Protein AF-A0A6L8ABD0-F1 (afdb_monomer_lite)

Secondary structure (DSSP, 8-state):
---HHHHHHHHHHHHHHHHHHHGGG-HHHHHHHHHHTT--TTPPPPS-------TT-S--EEE---SSS--EEEEEEEE-SS--EEEEEEE-HHHHHHHTT--HHHHHHHHHHHHHHHHHTTTS---SS-GGGHHHHHHHHTT--HHHHHHHTTT--SEEEEEETTTTEEEEEEIIIIIHHHHHS--EEE-GGGSSEEETTTEEEEE---SS-SEETTEETTSTTSTTSSEEEEEEHHHHHHHSPPSEEEE-

Foldseek 3Di:
DPPPVVVVVVVQLVQLVVCQVCQLVPLVNVCLLCVLQVHHSPFDWDPCFDCPPPVPAQFRGWTDRDPPDDIQGEREEEAEPVGQKAFLDWDFLVVVCVVQVQDPVVSVVLLVLLLVCLVVVPPDLDASAAPVCQVVVQVRPVPTLCVLCSNQPPPGRQKYWYAYPVQQKIFIAGCVPFNSVQSSPFGFDADVRRQWIDTPDWKTKHQQADPDDQDDPRDGSSDSPGSSSIIIMITSNVVCVVPTHGSDMDHD

Radius of gyration: 19.44 Å; chains: 1; bounding box: 44×41×57 Å

Sequence (252 aa):
MPPPNKTNTRQGINIEELLQNSLPQHPRAFKKVKEAVGIPNRAQPIKDAENIGLKKRKTDAVFKFGDEYPLLRVSVKSFSKDAGYNHVERKSLSAFCRDYRISVPDQKFLETLFLRKAAAEKGRRTHLVNYDEQGRVREIFDDLEVGATSLLGRDHPQIFAIYSIERSRWHLYDIPKQVLPVIRQHTVTFTQIGRNIEFGDYIVLQRKGSAKGEHSGGHPITDIRHRANDVQVKMRTRNFFNEIKPLCFFEL

pLDDT: mean 86.3, std 14.45, range [25.5, 98.31]

Structure (mmCIF, N/CA/C/O backbone):
data_AF-A0A6L8ABD0-F1
#
_entry.id   AF-A0A6L8ABD0-F1
#
loop_
_atom_site.group_PDB
_atom_site.id
_atom_site.type_symbol
_atom_site.label_atom_id
_atom_site.label_alt_id
_atom_site.label_comp_id
_atom_site.label_asym_id
_atom_site.label_entity_id
_atom_site.label_seq_id
_atom_site.pdbx_PDB_ins_code
_atom_site.Cartn_x
_atom_site.Cartn_y
_atom_site.Cartn_z
_atom_site.occupancy
_atom_site.B_iso_or_equiv
_atom_site.auth_seq_id
_atom_site.auth_comp_id
_atom_site.auth_asym_id
_atom_site.auth_atom_id
_atom_site.pdbx_PDB_model_num
ATOM 1 N N . MET A 1 1 ? -8.740 27.966 -11.303 1.00 26.95 1 MET A N 1
ATOM 2 C CA . MET A 1 1 ? -9.003 26.593 -10.810 1.00 26.95 1 MET A CA 1
ATOM 3 C C . MET A 1 1 ? -7.756 26.054 -10.120 1.00 26.95 1 MET A C 1
ATOM 5 O O . MET A 1 1 ? -6.688 26.121 -10.726 1.00 26.95 1 MET A O 1
ATOM 9 N N . PRO A 1 2 ? -7.829 25.559 -8.873 1.00 25.50 2 PRO A N 1
ATOM 10 C CA . PRO A 1 2 ? -6.694 24.875 -8.265 1.00 25.50 2 PRO A CA 1
ATOM 11 C C . PRO A 1 2 ? -6.412 23.566 -9.028 1.00 25.50 2 PRO A C 1
ATOM 13 O O . PRO A 1 2 ? -7.346 22.918 -9.497 1.00 25.50 2 PRO A O 1
ATOM 16 N N . PRO A 1 3 ? -5.140 23.165 -9.193 1.00 27.30 3 PRO A N 1
ATOM 17 C CA . PRO A 1 3 ? -4.802 21.936 -9.898 1.00 27.30 3 PRO A CA 1
ATOM 18 C C . PRO A 1 3 ? -5.390 20.713 -9.166 1.00 27.30 3 PRO A C 1
ATOM 20 O O . PRO A 1 3 ? -5.316 20.667 -7.934 1.00 27.30 3 PRO A O 1
ATOM 23 N N . PRO A 1 4 ? -5.880 19.691 -9.894 1.00 35.44 4 PRO A N 1
ATOM 24 C CA . PRO A 1 4 ? -6.640 18.555 -9.345 1.00 35.44 4 PRO A CA 1
ATOM 25 C C . PRO A 1 4 ? -5.916 17.766 -8.237 1.00 35.44 4 PRO A C 1
ATOM 27 O O . PRO A 1 4 ? -6.550 17.126 -7.407 1.00 35.44 4 PRO A O 1
ATOM 30 N N . ASN A 1 5 ? -4.584 17.858 -8.152 1.00 46.66 5 ASN A N 1
ATOM 31 C CA . ASN A 1 5 ? -3.801 17.199 -7.102 1.00 46.66 5 ASN A CA 1
ATOM 32 C C . ASN A 1 5 ? -3.917 17.844 -5.710 1.00 46.66 5 ASN A C 1
ATOM 34 O O . ASN A 1 5 ? -3.704 17.146 -4.724 1.00 46.66 5 ASN A O 1
ATOM 38 N N . LYS A 1 6 ? -4.217 19.147 -5.590 1.00 48.31 6 LYS A N 1
ATOM 39 C CA . LYS A 1 6 ? -4.291 19.797 -4.263 1.00 48.31 6 LYS A CA 1
ATOM 40 C C . LYS A 1 6 ? -5.555 19.391 -3.500 1.00 48.31 6 LYS A C 1
ATOM 42 O O . LYS A 1 6 ? -5.505 19.242 -2.282 1.00 48.31 6 LYS A O 1
ATOM 47 N N . THR A 1 7 ? -6.655 19.172 -4.216 1.00 59.38 7 THR A N 1
ATOM 48 C CA . THR A 1 7 ? -7.948 18.772 -3.647 1.00 59.38 7 THR A CA 1
ATOM 49 C C . THR A 1 7 ? -7.879 17.365 -3.055 1.00 59.38 7 THR A C 1
ATOM 51 O O . THR A 1 7 ? -8.280 17.174 -1.914 1.00 59.38 7 THR A O 1
ATOM 54 N N . ASN A 1 8 ? -7.255 16.417 -3.765 1.00 61.25 8 ASN A N 1
ATOM 55 C CA . ASN A 1 8 ? -7.118 15.029 -3.306 1.00 61.25 8 ASN A CA 1
ATOM 56 C C . ASN A 1 8 ? -6.221 14.894 -2.065 1.00 61.25 8 ASN A C 1
ATOM 58 O O . ASN A 1 8 ? -6.540 14.131 -1.159 1.00 61.25 8 ASN A O 1
ATOM 62 N N . THR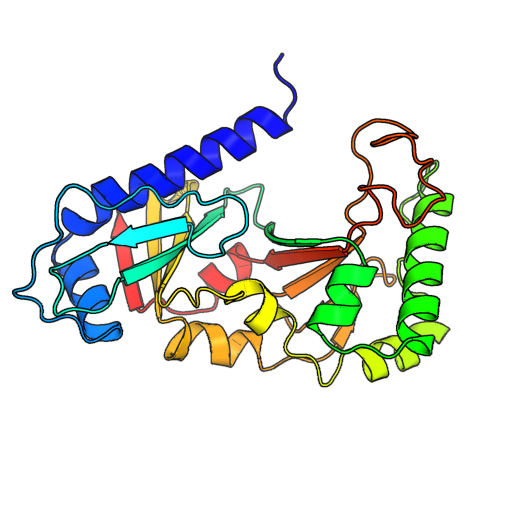 A 1 9 ? -5.114 15.646 -1.988 1.00 61.56 9 THR A N 1
ATOM 63 C CA . THR A 1 9 ? -4.245 15.629 -0.797 1.00 61.56 9 THR A CA 1
ATOM 64 C C . THR A 1 9 ? -4.944 16.233 0.420 1.00 61.56 9 THR A C 1
ATOM 66 O O . THR A 1 9 ? -4.867 15.664 1.503 1.00 61.56 9 THR A O 1
ATOM 69 N N . ARG A 1 10 ? -5.655 17.359 0.247 1.00 67.75 10 ARG A N 1
ATOM 70 C CA . ARG A 1 10 ? -6.428 17.982 1.334 1.00 67.75 10 ARG A CA 1
ATOM 71 C C . ARG A 1 10 ? -7.564 17.073 1.802 1.00 67.75 10 ARG A C 1
ATOM 73 O O . ARG A 1 10 ? -7.795 16.955 2.994 1.00 67.75 10 ARG A O 1
ATOM 80 N N . GLN A 1 11 ? -8.227 16.397 0.868 1.00 74.62 11 GLN A N 1
ATOM 81 C CA . GLN A 1 11 ? -9.246 15.407 1.188 1.00 74.62 11 GLN A CA 1
ATOM 82 C C . GLN A 1 11 ? -8.670 14.240 1.999 1.00 74.62 11 GLN A C 1
ATOM 84 O O . GLN A 1 11 ? -9.308 13.822 2.952 1.00 74.62 11 GLN A O 1
ATOM 89 N N . GLY A 1 12 ? -7.469 13.749 1.671 1.00 72.38 12 GLY A N 1
ATOM 90 C CA . GLY A 1 12 ? -6.788 12.715 2.461 1.00 72.38 12 GLY A CA 1
ATOM 91 C C . GLY A 1 12 ? -6.595 13.117 3.926 1.00 72.38 12 GLY A C 1
ATOM 92 O O . GLY A 1 12 ? -7.066 12.407 4.806 1.00 72.38 12 GLY A O 1
ATOM 93 N N . ILE A 1 13 ? -6.016 14.299 4.166 1.00 75.31 13 ILE A N 1
ATOM 94 C CA . ILE A 1 13 ? -5.792 14.837 5.522 1.00 75.31 13 ILE A CA 1
ATOM 95 C C . ILE A 1 13 ? -7.116 14.970 6.286 1.00 75.31 13 ILE A C 1
ATOM 97 O O . ILE A 1 13 ? -7.232 14.512 7.418 1.00 75.31 13 ILE A O 1
ATOM 101 N N . ASN A 1 14 ? -8.151 15.517 5.643 1.00 84.31 14 ASN A N 1
ATOM 102 C CA . ASN A 1 14 ? -9.463 15.656 6.274 1.00 84.31 14 ASN A CA 1
ATOM 103 C C . ASN A 1 14 ? -10.072 14.295 6.663 1.00 84.31 14 ASN A C 1
ATOM 105 O O . ASN A 1 14 ? -10.790 14.209 7.652 1.00 84.31 14 ASN A O 1
ATOM 109 N N . ILE A 1 15 ? -9.821 13.235 5.887 1.00 87.56 15 ILE A N 1
ATOM 110 C CA . ILE A 1 15 ? -10.306 11.883 6.197 1.00 87.56 15 ILE A CA 1
ATOM 111 C C . ILE A 1 15 ? -9.550 11.269 7.387 1.00 87.56 15 ILE A C 1
ATOM 113 O O . ILE A 1 15 ? -10.157 10.556 8.186 1.00 87.56 15 ILE A O 1
ATOM 117 N N . GLU A 1 16 ? -8.255 11.545 7.529 1.00 88.75 16 GLU A N 1
ATOM 118 C CA . GLU A 1 16 ? -7.451 11.107 8.679 1.00 88.75 16 GLU A CA 1
ATOM 119 C C . GLU A 1 16 ? -7.962 11.747 9.980 1.00 88.75 16 GLU A C 1
ATOM 121 O O . GLU A 1 16 ? -8.261 11.039 10.946 1.00 88.75 16 GLU A O 1
ATOM 126 N N . GLU A 1 17 ? -8.173 13.067 9.968 1.00 86.62 17 GLU A N 1
ATOM 127 C CA . GLU A 1 17 ? -8.769 13.812 11.086 1.00 86.62 17 GLU A CA 1
ATOM 128 C C . GLU A 1 17 ? -10.200 13.342 11.388 1.00 86.62 17 GLU A C 1
ATOM 130 O O . GLU A 1 17 ? -10.592 13.193 12.549 1.00 86.62 17 GLU A O 1
ATOM 135 N N . LEU A 1 18 ? -10.989 13.054 10.349 1.00 89.62 18 LEU A N 1
ATOM 136 C CA . LEU A 1 18 ? -12.345 12.534 10.500 1.00 89.62 18 LEU A CA 1
ATOM 137 C C . LEU A 1 18 ? -12.356 11.203 11.253 1.00 89.62 18 LEU A C 1
ATOM 139 O O . LEU A 1 18 ? -13.201 11.017 12.127 1.00 89.62 18 LEU A O 1
ATOM 143 N N . LEU A 1 19 ? -11.422 10.290 10.967 1.00 92.50 19 LEU A N 1
ATOM 144 C CA . LEU A 1 19 ? -11.317 9.027 11.701 1.00 92.50 19 LEU A CA 1
ATOM 145 C C . LEU A 1 19 ? -10.973 9.251 13.175 1.00 92.50 19 LEU A C 1
ATOM 147 O O . LEU A 1 19 ? -11.609 8.652 14.043 1.00 92.50 19 LEU A O 1
ATOM 151 N N . GLN A 1 20 ? -9.974 10.094 13.452 1.00 89.06 20 GLN A N 1
ATOM 152 C CA . GLN A 1 20 ? -9.520 10.396 14.814 1.00 89.06 20 GLN A CA 1
ATOM 153 C C . GLN A 1 20 ? -10.661 10.944 15.676 1.00 89.06 20 GLN A C 1
ATOM 155 O O . GLN A 1 20 ? -10.842 10.512 16.814 1.00 89.06 20 GLN A O 1
ATOM 160 N N . ASN A 1 21 ? -11.465 11.842 15.107 1.00 88.50 21 ASN A N 1
ATOM 161 C CA . ASN A 1 21 ? -12.563 12.488 15.816 1.00 88.50 21 ASN A CA 1
ATOM 162 C C . ASN A 1 21 ? -13.806 11.600 15.947 1.00 88.50 21 ASN A C 1
ATOM 164 O O . ASN A 1 21 ? -14.519 11.705 16.945 1.00 88.50 21 ASN A O 1
ATOM 168 N N . SER A 1 22 ? -14.078 10.736 14.963 1.00 92.31 22 SER A N 1
ATOM 169 C CA . SER A 1 22 ? -15.303 9.924 14.932 1.00 92.31 22 SER A CA 1
ATOM 170 C C . SER A 1 22 ? -15.166 8.580 15.639 1.00 92.31 22 SER A C 1
ATOM 172 O O . SER A 1 22 ? -16.057 8.215 16.399 1.00 92.31 22 SER A O 1
ATOM 174 N N . LEU A 1 23 ? -14.064 7.839 15.465 1.00 93.38 23 LEU A N 1
ATOM 175 C CA . LEU A 1 23 ? -13.944 6.474 15.997 1.00 93.38 23 LEU A CA 1
ATOM 176 C C . LEU A 1 23 ? -14.231 6.378 17.514 1.00 93.38 23 LEU A C 1
ATOM 178 O O . LEU A 1 23 ? -15.006 5.498 17.899 1.00 93.38 23 LEU A O 1
ATOM 182 N N . PRO A 1 24 ? -13.715 7.273 18.385 1.00 91.62 24 PRO A N 1
ATOM 183 C CA . PRO A 1 24 ? -14.033 7.246 19.814 1.00 91.62 24 PRO A CA 1
ATOM 184 C C . PRO A 1 24 ? -15.522 7.460 20.133 1.00 91.62 24 PRO A C 1
ATOM 186 O O . PRO A 1 24 ? -15.998 6.972 21.156 1.00 91.62 24 PRO A O 1
ATOM 189 N N . GLN A 1 25 ? -16.264 8.138 19.251 1.00 92.25 25 GLN A N 1
ATOM 190 C CA . GLN A 1 25 ? -17.705 8.393 19.382 1.00 92.25 25 GLN A CA 1
ATOM 191 C C . GLN A 1 25 ? -18.565 7.179 18.999 1.00 92.25 25 GLN A C 1
ATOM 193 O O . GLN A 1 25 ? -19.776 7.192 19.215 1.00 92.25 25 GLN A O 1
ATOM 198 N N . HIS A 1 26 ? -17.956 6.098 18.496 1.00 94.81 26 HIS A N 1
ATOM 199 C CA . HIS A 1 26 ? -18.627 4.832 18.196 1.00 94.81 26 HIS A CA 1
ATOM 200 C C . HIS A 1 26 ? -18.099 3.702 19.104 1.00 94.81 26 HIS A C 1
ATOM 202 O O . HIS A 1 26 ? -17.301 2.864 18.663 1.00 94.81 26 HIS A O 1
ATOM 208 N N . PRO A 1 27 ? -18.573 3.595 20.368 1.00 93.00 27 PRO A N 1
ATOM 209 C CA . PRO A 1 27 ? -17.983 2.721 21.387 1.00 93.00 27 PRO A CA 1
ATOM 210 C C . PRO A 1 27 ? -17.889 1.249 20.987 1.00 93.00 27 PRO A C 1
ATOM 212 O O . PRO A 1 27 ? -16.924 0.572 21.329 1.00 93.00 27 PRO A O 1
ATOM 215 N N . ARG A 1 28 ? -18.872 0.737 20.233 1.00 95.38 28 ARG A N 1
ATOM 216 C CA . ARG A 1 28 ? -18.873 -0.658 19.761 1.00 95.38 28 ARG A CA 1
ATOM 217 C C . ARG A 1 28 ? -17.740 -0.931 18.769 1.00 95.38 28 ARG A C 1
ATOM 219 O O . ARG A 1 28 ? -17.091 -1.970 18.868 1.00 95.38 28 ARG A O 1
ATOM 226 N N . ALA A 1 29 ? -17.505 -0.020 17.824 1.00 96.31 29 ALA A N 1
ATOM 227 C CA . ALA A 1 29 ? -16.425 -0.151 16.850 1.00 96.31 29 ALA A CA 1
ATOM 228 C C . ALA A 1 29 ? -15.064 0.041 17.529 1.00 96.31 29 ALA A C 1
ATOM 230 O O . ALA A 1 29 ? -14.165 -0.779 17.342 1.00 96.31 29 ALA A O 1
ATOM 231 N N . PHE A 1 30 ? -14.948 1.058 18.386 1.00 95.06 30 PHE A N 1
ATOM 232 C CA . PHE A 1 30 ? -13.707 1.360 19.088 1.00 95.06 30 PHE A CA 1
ATOM 233 C C . PHE A 1 30 ? -13.292 0.246 20.052 1.00 95.06 30 PHE A C 1
ATOM 235 O O . PHE A 1 30 ? -12.125 -0.135 20.079 1.00 95.06 30 PHE A O 1
ATOM 242 N N . LYS A 1 31 ? -14.250 -0.355 20.773 1.00 95.44 31 LYS A N 1
ATOM 243 C CA . LYS A 1 31 ? -14.020 -1.544 21.606 1.00 95.44 31 LYS A CA 1
ATOM 244 C C . LYS A 1 31 ? -13.384 -2.681 20.804 1.00 95.44 31 LYS A C 1
ATOM 246 O O . LYS A 1 31 ? -12.339 -3.177 21.207 1.00 95.44 31 LYS A O 1
ATOM 251 N N . LYS A 1 32 ? -13.968 -3.046 19.655 1.00 96.88 32 LYS A N 1
ATOM 252 C CA . LYS A 1 32 ? -13.448 -4.130 18.802 1.00 96.88 32 LYS A CA 1
ATOM 253 C C . LYS A 1 32 ? -12.023 -3.867 18.324 1.00 96.88 32 LYS A C 1
ATOM 255 O O . LYS A 1 32 ? -11.202 -4.775 18.311 1.00 96.88 32 LYS A O 1
ATOM 260 N N . VAL A 1 33 ? -11.731 -2.625 17.942 1.00 96.00 33 VAL A N 1
ATOM 261 C CA . VAL A 1 33 ? -10.385 -2.224 17.521 1.00 96.00 33 VAL A CA 1
ATOM 262 C C . VAL A 1 33 ? -9.387 -2.339 18.671 1.00 96.00 33 VAL A C 1
ATOM 264 O O . VAL A 1 33 ? -8.320 -2.913 18.482 1.00 96.00 33 VAL A O 1
ATOM 267 N N . LYS A 1 34 ? -9.738 -1.836 19.861 1.00 95.12 34 LYS A N 1
ATOM 268 C CA . LYS A 1 34 ? -8.895 -1.942 21.060 1.00 95.12 34 LYS A CA 1
ATOM 269 C C . LYS A 1 34 ? -8.611 -3.403 21.409 1.00 95.12 34 LYS A C 1
ATOM 271 O O . LYS A 1 34 ? -7.457 -3.764 21.603 1.00 95.12 34 LYS A O 1
ATOM 276 N N . GLU A 1 35 ? -9.635 -4.254 21.394 1.00 94.88 35 GLU A N 1
ATOM 277 C CA . GLU A 1 35 ? -9.500 -5.694 21.644 1.00 94.88 35 GLU A CA 1
ATOM 278 C C . GLU A 1 35 ? -8.574 -6.380 20.632 1.00 94.88 35 GLU A C 1
ATOM 280 O O . GLU A 1 35 ? -7.735 -7.186 21.029 1.00 94.88 35 GLU A O 1
ATOM 285 N N . ALA A 1 36 ? -8.666 -6.025 19.345 1.00 94.88 36 ALA A N 1
ATOM 286 C CA . ALA A 1 36 ? -7.807 -6.591 18.303 1.00 94.88 36 ALA A CA 1
ATOM 287 C C . ALA A 1 36 ? -6.311 -6.320 18.542 1.00 94.88 36 ALA A C 1
ATOM 289 O O . ALA A 1 36 ? -5.477 -7.156 18.198 1.00 94.88 36 ALA A O 1
ATOM 290 N N . VAL A 1 37 ? -5.977 -5.191 19.175 1.00 93.00 37 VAL A N 1
ATOM 291 C CA . VAL A 1 37 ? -4.592 -4.787 19.469 1.00 93.00 37 VAL A CA 1
ATOM 292 C C . VAL A 1 37 ? -4.184 -4.996 20.934 1.00 93.00 37 VAL A C 1
ATOM 294 O O . VAL A 1 37 ? -3.109 -4.560 21.337 1.00 93.00 37 VAL A O 1
ATOM 297 N N . GLY A 1 38 ? -5.026 -5.651 21.742 1.00 92.31 38 GLY A N 1
ATOM 298 C CA . GLY A 1 38 ? -4.733 -5.945 23.150 1.00 92.31 38 GLY A CA 1
ATOM 299 C C . GLY A 1 38 ? -4.882 -4.758 24.111 1.00 92.31 38 GLY A C 1
ATOM 300 O O . GLY A 1 38 ? -4.345 -4.793 25.214 1.00 92.31 38 GLY A O 1
ATOM 301 N N . ILE A 1 39 ? -5.611 -3.709 23.726 1.00 92.56 39 ILE A N 1
ATOM 302 C CA . ILE A 1 39 ? -5.922 -2.567 24.594 1.00 92.56 39 ILE A CA 1
ATOM 303 C C . ILE A 1 39 ? -7.220 -2.866 25.366 1.00 92.56 39 ILE A C 1
ATOM 305 O O . ILE A 1 39 ? -8.257 -3.132 24.749 1.00 92.56 39 ILE A O 1
ATOM 309 N N . PRO A 1 40 ? -7.226 -2.804 26.710 1.00 91.19 40 PRO A N 1
ATOM 310 C CA . PRO A 1 40 ? -8.429 -3.053 27.497 1.00 91.19 40 PRO A CA 1
ATOM 311 C C . PRO A 1 40 ? -9.555 -2.063 27.191 1.00 91.19 40 PRO A C 1
ATOM 313 O O . PRO A 1 40 ? -9.331 -0.862 27.039 1.00 91.19 40 PRO A O 1
ATOM 316 N N . ASN A 1 41 ? -10.808 -2.528 27.206 1.00 87.25 41 ASN A N 1
ATOM 317 C CA . ASN A 1 41 ? -11.946 -1.655 26.902 1.00 87.25 41 ASN A CA 1
ATOM 318 C C . ASN A 1 41 ? -12.097 -0.472 27.881 1.00 87.25 41 ASN A C 1
ATOM 320 O O . ASN A 1 41 ? -12.581 0.586 27.485 1.00 87.25 41 ASN A O 1
ATOM 324 N N . ARG A 1 42 ? -11.653 -0.632 29.134 1.00 87.25 42 ARG A N 1
ATOM 325 C CA . ARG A 1 42 ? -11.659 0.439 30.144 1.00 87.25 42 ARG A CA 1
ATOM 326 C C . ARG A 1 42 ? -10.698 1.588 29.828 1.00 87.25 42 ARG A C 1
ATOM 328 O O . ARG A 1 42 ? -10.912 2.687 30.323 1.00 87.25 42 ARG A O 1
ATOM 335 N N . ALA A 1 43 ? -9.665 1.341 29.019 1.00 87.19 43 ALA A N 1
ATOM 336 C CA . ALA A 1 43 ? -8.679 2.351 28.675 1.00 87.19 43 ALA A CA 1
ATOM 337 C C . ALA A 1 43 ? -9.319 3.415 27.770 1.00 87.19 43 ALA A C 1
ATOM 339 O O . ALA A 1 43 ? -9.954 3.082 26.757 1.00 87.19 43 ALA A O 1
ATOM 340 N N . GLN A 1 44 ? -9.173 4.680 28.161 1.00 84.88 44 GLN A N 1
ATOM 341 C CA . GLN A 1 44 ? -9.706 5.836 27.444 1.00 84.88 44 GLN A CA 1
ATOM 342 C C . GLN A 1 44 ? -8.586 6.527 26.669 1.00 84.88 44 GLN A C 1
ATOM 344 O O . GLN A 1 44 ? -7.458 6.576 27.162 1.00 84.88 44 GLN A O 1
ATOM 349 N N . PRO A 1 45 ? -8.858 7.032 25.455 1.00 83.56 45 PRO A N 1
ATOM 350 C CA . PRO A 1 45 ? -7.843 7.728 24.693 1.00 83.56 45 PRO A CA 1
ATOM 351 C C . PRO A 1 45 ? -7.480 9.049 25.380 1.00 83.56 45 PRO A C 1
ATOM 353 O O . PRO A 1 45 ? -8.353 9.785 25.842 1.00 83.56 45 PRO A O 1
ATOM 356 N N . ILE A 1 46 ? -6.190 9.364 25.417 1.00 81.00 46 ILE A N 1
ATOM 357 C CA . ILE A 1 46 ? -5.689 10.680 25.806 1.00 81.00 46 ILE A CA 1
ATOM 358 C C . ILE A 1 46 ? -6.045 11.642 24.666 1.00 81.00 46 ILE A C 1
ATOM 360 O O . ILE A 1 46 ? -5.762 11.347 23.505 1.00 81.00 46 ILE A O 1
ATOM 364 N N . LYS A 1 47 ? -6.708 12.760 24.996 1.00 59.94 47 LYS A N 1
ATOM 365 C CA . LYS A 1 47 ? -7.263 13.727 24.026 1.00 59.94 47 LYS A CA 1
ATOM 366 C C . LYS A 1 47 ? -6.225 14.285 23.044 1.00 59.94 47 LYS A C 1
ATOM 368 O O . LYS A 1 47 ? -6.596 14.627 21.928 1.00 59.94 47 LYS A O 1
ATOM 373 N N . ASP A 1 48 ? -4.950 14.279 23.416 1.00 53.91 48 ASP A N 1
ATOM 374 C CA . ASP A 1 48 ? -3.833 14.696 22.567 1.00 53.91 48 ASP A CA 1
ATOM 375 C C . ASP A 1 48 ? -3.274 13.519 21.762 1.00 53.91 48 ASP A C 1
ATOM 377 O O . ASP A 1 48 ? -2.077 13.227 21.783 1.00 53.91 48 ASP A O 1
A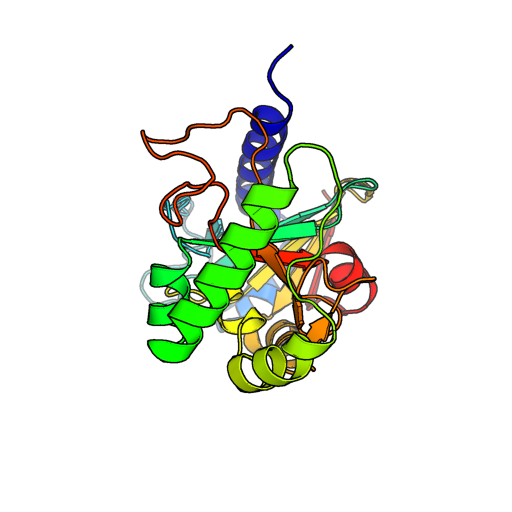TOM 381 N N . ALA A 1 49 ? -4.160 12.798 21.073 1.00 52.34 49 ALA A N 1
ATOM 382 C CA . ALA A 1 49 ? -3.767 11.874 20.024 1.00 52.34 49 ALA A CA 1
ATOM 383 C C . ALA A 1 49 ? -2.923 12.662 19.017 1.00 52.34 49 ALA A C 1
ATOM 385 O O . ALA A 1 49 ? -3.456 13.442 18.229 1.00 52.34 49 ALA A O 1
ATOM 386 N N . GLU A 1 50 ? -1.596 12.533 19.115 1.00 52.84 50 GLU A N 1
ATOM 387 C CA . GLU A 1 50 ? -0.678 13.244 18.239 1.00 52.84 50 GLU A CA 1
ATOM 388 C C . GLU A 1 50 ? -1.130 13.007 16.801 1.00 52.84 50 GLU A C 1
ATOM 390 O O . GLU A 1 50 ? -1.258 11.862 16.351 1.00 52.84 50 GLU A O 1
ATOM 395 N N . ASN A 1 51 ? -1.373 14.097 16.072 1.00 49.94 51 ASN A N 1
ATOM 396 C CA . ASN A 1 51 ? -1.587 14.019 14.643 1.00 49.94 51 ASN A CA 1
ATOM 397 C C . ASN A 1 51 ? -0.216 13.735 14.023 1.00 49.94 51 ASN A C 1
ATOM 399 O O . ASN A 1 51 ? 0.490 14.615 13.529 1.00 49.94 51 ASN A O 1
ATOM 403 N N . ILE A 1 52 ? 0.216 12.479 14.142 1.00 51.00 52 ILE A N 1
ATOM 404 C CA . ILE A 1 52 ? 1.445 11.955 13.572 1.00 51.00 52 ILE A CA 1
ATOM 405 C C . ILE A 1 52 ? 1.196 11.761 12.071 1.00 51.00 52 ILE A C 1
ATOM 407 O O . ILE A 1 52 ? 1.452 10.700 11.512 1.00 51.00 52 ILE A O 1
ATOM 411 N N . GLY A 1 53 ? 0.793 12.824 11.374 1.00 46.75 53 GLY A N 1
ATOM 412 C CA . GLY A 1 53 ? 1.074 13.007 9.955 1.00 46.75 53 GLY A CA 1
ATOM 413 C C . GLY A 1 53 ? 2.582 13.203 9.769 1.00 46.75 53 GLY A C 1
ATOM 414 O O . GLY A 1 53 ? 3.042 14.181 9.175 1.00 46.75 53 GLY A O 1
ATOM 415 N N . LEU A 1 54 ? 3.400 12.321 10.356 1.00 46.25 54 LEU A N 1
ATOM 416 C CA . LEU A 1 54 ? 4.840 12.387 10.232 1.00 46.25 54 LEU A CA 1
ATOM 417 C C . LEU A 1 54 ? 5.154 12.036 8.794 1.00 46.25 54 LEU A C 1
ATOM 419 O O . LEU A 1 54 ? 5.024 10.889 8.361 1.00 46.25 54 LEU A O 1
ATOM 423 N N . LYS A 1 55 ? 5.605 13.054 8.058 1.00 51.62 55 LYS A N 1
ATOM 424 C CA . LYS A 1 55 ? 6.236 12.907 6.749 1.00 51.62 55 LYS A CA 1
ATOM 425 C C . LYS A 1 55 ? 7.092 11.632 6.770 1.00 51.62 55 LYS A C 1
ATOM 427 O O . LYS A 1 55 ? 8.113 11.606 7.454 1.00 51.62 55 LYS A O 1
ATOM 432 N N . LYS A 1 56 ? 6.693 10.622 5.978 1.00 59.00 56 LYS A N 1
ATOM 433 C CA . LYS A 1 56 ? 7.359 9.314 5.754 1.00 59.00 56 LYS A CA 1
ATOM 434 C C . LYS A 1 56 ? 6.938 8.122 6.647 1.00 59.00 56 LYS A C 1
ATOM 436 O O . LYS A 1 56 ? 7.589 7.084 6.534 1.00 59.00 56 LYS A O 1
ATOM 441 N N . ARG A 1 57 ? 5.892 8.207 7.476 1.00 78.62 57 ARG A N 1
ATOM 442 C CA . ARG A 1 57 ? 5.311 7.041 8.187 1.00 78.62 57 ARG A CA 1
ATOM 443 C C . ARG A 1 57 ? 4.131 6.414 7.424 1.00 78.62 57 ARG A C 1
ATOM 445 O O . ARG A 1 57 ? 3.637 7.027 6.480 1.00 78.62 57 ARG A O 1
ATOM 452 N N . LYS A 1 58 ? 3.761 5.169 7.757 1.00 86.62 58 LYS A N 1
ATOM 453 C CA . LYS A 1 58 ? 2.594 4.458 7.180 1.00 86.62 58 LYS A CA 1
ATOM 454 C C . LYS A 1 58 ? 1.345 4.556 8.048 1.00 86.62 58 LYS A C 1
ATOM 456 O O . LYS A 1 58 ? 0.240 4.308 7.572 1.00 86.62 58 LYS A O 1
ATOM 461 N N . THR A 1 59 ? 1.542 4.899 9.312 1.00 87.56 59 THR A N 1
ATOM 462 C CA . THR A 1 59 ? 0.490 5.285 10.237 1.00 87.56 59 THR A CA 1
ATOM 463 C C . THR A 1 59 ? -0.012 6.672 9.872 1.00 87.56 59 THR A C 1
ATOM 465 O O . THR A 1 59 ? 0.767 7.622 9.858 1.00 87.56 59 THR A O 1
ATOM 468 N N . ASP A 1 60 ? -1.309 6.757 9.607 1.00 87.00 60 ASP A N 1
ATOM 469 C CA . ASP A 1 60 ? -2.009 7.987 9.249 1.00 87.00 60 ASP A CA 1
ATOM 470 C C . ASP A 1 60 ? -2.807 8.535 10.464 1.00 87.00 60 ASP A C 1
ATOM 472 O O . ASP A 1 60 ? -3.043 9.732 10.570 1.00 87.00 60 ASP A O 1
ATOM 476 N N . ALA A 1 61 ? -3.169 7.686 11.442 1.00 88.12 61 ALA A N 1
ATOM 477 C CA . ALA A 1 61 ? -3.777 8.101 12.714 1.00 88.12 61 ALA A CA 1
ATOM 478 C C . ALA A 1 61 ? -3.269 7.281 13.915 1.00 88.12 61 ALA A C 1
ATOM 480 O O . ALA A 1 61 ? -3.004 6.084 13.791 1.00 88.12 61 ALA A O 1
ATOM 481 N N . VAL A 1 62 ? -3.158 7.915 15.090 1.00 88.81 62 VAL A N 1
ATOM 482 C CA . VAL A 1 62 ? -2.691 7.279 16.334 1.00 88.81 62 VAL A CA 1
ATOM 483 C C . VAL A 1 62 ? -3.656 7.559 17.476 1.00 88.81 62 VAL A C 1
ATOM 485 O O . VAL A 1 62 ? -4.090 8.688 17.639 1.00 88.81 62 VAL A O 1
ATOM 488 N N . PHE A 1 63 ? -3.942 6.556 18.307 1.00 89.44 63 PHE A N 1
ATOM 489 C CA . PHE A 1 63 ? -4.637 6.737 19.582 1.00 89.44 63 PHE A CA 1
ATOM 490 C C . PHE A 1 63 ? -3.748 6.233 20.725 1.00 89.44 63 PHE A C 1
ATOM 492 O O . PHE A 1 63 ? -3.253 5.102 20.688 1.00 89.44 63 PHE A O 1
ATOM 499 N N . LYS A 1 64 ? -3.547 7.079 21.740 1.00 89.62 64 LYS A N 1
ATOM 500 C CA . LYS A 1 64 ? -2.782 6.776 22.959 1.00 89.62 64 LYS A CA 1
ATOM 501 C C . LYS A 1 64 ? -3.749 6.574 24.124 1.00 89.62 64 LYS A C 1
ATOM 503 O O . LYS A 1 64 ? -4.699 7.335 24.227 1.00 89.62 64 LYS A O 1
ATOM 508 N N . PHE A 1 65 ? -3.512 5.594 24.996 1.00 89.06 65 PHE A N 1
ATOM 509 C CA . PHE A 1 65 ? -4.455 5.204 26.065 1.00 89.06 65 PHE A CA 1
ATOM 510 C C . PHE A 1 65 ? -3.875 5.268 27.487 1.00 89.06 65 PHE A C 1
ATOM 512 O O . PHE A 1 65 ? -4.487 4.760 28.421 1.00 89.06 65 PHE A O 1
ATOM 519 N N . GLY A 1 66 ? -2.690 5.854 27.633 1.00 84.44 66 GLY A N 1
ATOM 520 C CA . GLY A 1 66 ? -1.820 5.728 28.804 1.00 84.44 66 GLY A CA 1
ATOM 521 C C . GLY A 1 66 ? -0.387 5.466 28.344 1.00 84.44 66 GLY A C 1
ATOM 522 O O . GLY A 1 66 ? -0.156 5.281 27.144 1.00 84.44 66 GLY A O 1
ATOM 523 N N . ASP A 1 67 ? 0.563 5.467 29.273 1.00 84.06 67 ASP A N 1
ATOM 524 C CA . ASP A 1 67 ? 1.958 5.094 28.989 1.00 84.06 67 ASP A CA 1
ATOM 525 C C . ASP A 1 67 ? 2.169 3.574 29.105 1.00 84.06 67 ASP A C 1
ATOM 527 O O . ASP A 1 67 ? 3.109 3.022 28.538 1.00 84.06 67 ASP A O 1
ATOM 531 N N . GLU A 1 68 ? 1.255 2.880 29.785 1.00 87.31 68 GLU A N 1
ATOM 532 C CA . GLU A 1 68 ? 1.267 1.437 30.011 1.00 87.31 68 GLU A CA 1
ATOM 533 C C . GLU A 1 68 ? 0.663 0.612 28.860 1.00 87.31 68 GLU A C 1
ATOM 535 O O . GLU A 1 68 ? 0.803 -0.612 28.835 1.00 87.31 68 GLU A O 1
ATOM 540 N N . TYR A 1 69 ? -0.014 1.257 27.903 1.00 88.38 69 TYR A N 1
ATOM 541 C CA . TYR A 1 69 ? -0.692 0.586 26.790 1.00 88.38 69 TYR A CA 1
ATOM 542 C C . TYR A 1 69 ? -0.001 0.848 25.449 1.00 88.38 69 TYR A C 1
ATOM 544 O O . TYR A 1 69 ? 0.537 1.934 25.221 1.00 88.38 69 TYR A O 1
ATOM 552 N N . PRO A 1 70 ? -0.060 -0.112 24.506 1.00 88.12 70 PRO A N 1
ATOM 553 C CA . PRO A 1 70 ? 0.462 0.112 23.168 1.00 88.12 70 PRO A CA 1
ATOM 554 C C . PRO A 1 70 ? -0.298 1.240 22.458 1.00 88.12 70 PRO A C 1
ATOM 556 O O . PRO A 1 70 ? -1.505 1.422 22.631 1.00 88.12 70 PRO A O 1
ATOM 559 N N . LEU A 1 71 ? 0.411 1.965 21.590 1.00 89.31 71 LEU A N 1
ATOM 560 C CA . LEU A 1 71 ? -0.218 2.898 20.658 1.00 89.31 71 LEU A CA 1
ATOM 561 C C . LEU A 1 71 ? -1.053 2.126 19.633 1.00 89.31 71 LEU A C 1
ATOM 563 O O . LEU A 1 71 ? -0.539 1.227 18.956 1.00 89.31 71 LEU A O 1
ATOM 567 N N . LEU A 1 72 ? -2.308 2.540 19.467 1.00 91.56 72 LEU A N 1
ATOM 568 C CA . LEU A 1 72 ? -3.150 2.105 18.361 1.00 91.56 72 LEU A CA 1
ATOM 569 C C . LEU A 1 72 ? -2.793 2.933 17.127 1.00 91.56 72 LEU A C 1
ATOM 571 O O . LEU A 1 72 ? -3.132 4.110 17.050 1.00 91.56 72 LEU A O 1
ATOM 575 N N . ARG A 1 73 ? -2.106 2.316 16.171 1.00 92.25 73 ARG A N 1
ATOM 576 C CA . ARG A 1 73 ? -1.671 2.917 14.911 1.00 92.25 73 ARG A CA 1
ATOM 577 C C . ARG A 1 73 ? -2.560 2.433 13.776 1.00 92.25 73 ARG A C 1
ATOM 579 O O . ARG A 1 73 ? -2.729 1.231 13.563 1.00 92.25 73 ARG A O 1
ATOM 586 N N . VAL A 1 74 ? -3.107 3.379 13.029 1.00 93.44 74 VAL A N 1
ATOM 587 C CA . VAL A 1 74 ? -4.061 3.122 11.956 1.00 93.44 74 VAL A CA 1
ATOM 588 C C . VAL A 1 74 ? -3.515 3.664 10.643 1.00 93.44 74 VAL A C 1
ATOM 590 O O . VAL A 1 74 ? -3.109 4.822 10.576 1.00 93.44 74 VAL A O 1
ATOM 593 N N . SER A 1 75 ? -3.518 2.845 9.591 1.00 93.88 75 SER A N 1
ATOM 594 C CA . SER A 1 75 ? -3.348 3.330 8.220 1.00 93.88 75 SER A CA 1
ATOM 595 C C . SER A 1 75 ? -4.717 3.588 7.604 1.00 93.88 75 SER A C 1
ATOM 597 O O . SER A 1 75 ? -5.607 2.743 7.672 1.00 93.88 75 SER A O 1
ATOM 599 N N . VAL A 1 76 ? -4.889 4.764 7.015 1.00 92.81 76 VAL A N 1
ATOM 600 C CA . VAL A 1 76 ? -6.163 5.309 6.563 1.00 92.81 76 VAL A CA 1
ATOM 601 C C . VAL A 1 76 ? -6.146 5.463 5.054 1.00 92.81 76 VAL A C 1
ATOM 603 O O . VAL A 1 76 ? -5.232 6.047 4.471 1.00 92.81 76 VAL A O 1
ATOM 606 N N . LYS A 1 77 ? -7.164 4.934 4.384 1.00 93.19 77 LYS A N 1
ATOM 607 C CA . LYS A 1 77 ? -7.381 5.118 2.949 1.00 93.19 77 LYS A CA 1
ATOM 608 C C . LYS A 1 77 ? -8.850 5.431 2.706 1.00 93.19 77 LYS A C 1
ATOM 610 O O . LYS A 1 77 ? -9.721 5.096 3.501 1.00 93.19 77 LYS A O 1
ATOM 615 N N . SER A 1 78 ? -9.137 6.076 1.588 1.00 91.75 78 SER A N 1
ATOM 616 C CA . SER A 1 78 ? -10.506 6.369 1.179 1.00 91.75 78 SER A CA 1
ATOM 617 C C . SER A 1 78 ? -10.667 6.196 -0.313 1.00 91.75 78 SER A C 1
ATOM 619 O O . SER A 1 78 ? -9.707 6.331 -1.076 1.00 91.75 78 SER A O 1
ATOM 621 N N . PHE A 1 79 ? -11.884 5.887 -0.734 1.00 90.44 79 PHE A N 1
ATOM 622 C CA . PHE A 1 79 ? -12.209 5.772 -2.144 1.00 90.44 79 PHE A CA 1
ATOM 623 C C . PHE A 1 79 ? -13.570 6.401 -2.434 1.00 90.44 79 PHE A C 1
ATOM 625 O O . PHE A 1 79 ? -14.461 6.449 -1.579 1.00 90.44 79 PHE A O 1
ATOM 632 N N . SER A 1 80 ? -13.713 6.894 -3.660 1.00 87.19 80 SER A N 1
ATOM 633 C CA . SER A 1 80 ? -14.981 7.354 -4.224 1.00 87.19 80 SER A CA 1
ATOM 634 C C . SER A 1 80 ? -15.422 6.401 -5.335 1.00 87.19 80 SER A C 1
ATOM 636 O O . SER A 1 80 ? -14.705 5.460 -5.691 1.00 87.19 80 SER A O 1
ATOM 638 N N . LYS A 1 81 ? -16.596 6.653 -5.919 1.00 79.69 81 LYS A N 1
ATOM 639 C CA . LYS A 1 81 ? -17.104 5.876 -7.055 1.00 79.69 81 LYS A CA 1
ATOM 640 C C . LYS A 1 81 ? -16.126 5.842 -8.238 1.00 79.69 81 LYS A C 1
ATOM 642 O O . LYS A 1 81 ? -16.026 4.804 -8.892 1.00 79.69 81 LYS A O 1
ATOM 647 N N . ASP A 1 82 ? -15.373 6.923 -8.445 1.00 77.44 82 ASP A N 1
ATOM 648 C CA . ASP A 1 82 ? -14.493 7.112 -9.606 1.00 77.44 82 ASP A CA 1
ATOM 649 C C . ASP A 1 82 ? -13.010 6.832 -9.312 1.00 77.44 82 ASP A C 1
ATOM 651 O O . ASP A 1 82 ? -12.196 6.721 -10.228 1.00 77.44 82 ASP A O 1
ATOM 655 N N . ALA A 1 83 ? -12.630 6.701 -8.037 1.00 74.75 83 ALA A N 1
ATOM 656 C CA . ALA A 1 83 ? -11.242 6.515 -7.623 1.00 74.75 83 ALA A CA 1
ATO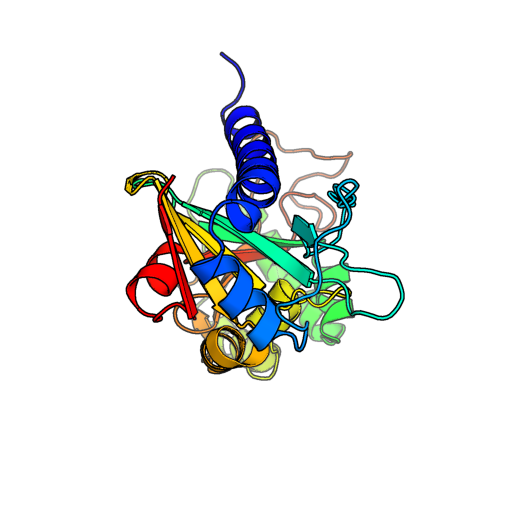M 657 C C . ALA A 1 83 ? -11.127 5.402 -6.579 1.00 74.75 83 ALA A C 1
ATOM 659 O O . ALA A 1 83 ? -11.438 5.621 -5.415 1.00 74.75 83 ALA A O 1
ATOM 660 N N . GLY A 1 84 ? -10.643 4.226 -7.002 1.00 77.38 84 GLY A N 1
ATOM 661 C CA . GLY A 1 84 ? -10.464 3.034 -6.154 1.00 77.38 84 GLY A CA 1
ATOM 662 C C . GLY A 1 84 ? -9.017 2.567 -5.964 1.00 77.38 84 GLY A C 1
ATOM 663 O O . GLY A 1 84 ? -8.800 1.498 -5.398 1.00 77.38 84 GLY A O 1
ATOM 664 N N . TYR A 1 85 ? -8.038 3.335 -6.456 1.00 85.69 85 TYR A N 1
ATOM 665 C CA . TYR A 1 85 ? -6.611 3.035 -6.330 1.00 85.69 85 TYR A CA 1
ATOM 666 C C . TYR A 1 85 ? -5.948 4.015 -5.372 1.00 85.69 85 TYR A C 1
ATOM 668 O O . TYR A 1 85 ? -5.796 5.195 -5.701 1.00 85.69 85 TYR A O 1
ATOM 676 N N . ASN A 1 86 ? -5.472 3.527 -4.232 1.00 89.25 86 ASN A N 1
ATOM 677 C CA . ASN A 1 86 ? -4.752 4.360 -3.284 1.00 89.25 86 ASN A CA 1
ATOM 678 C C . ASN A 1 86 ? -3.259 4.084 -3.328 1.00 89.25 86 ASN A C 1
ATOM 680 O O . ASN A 1 86 ? -2.796 2.966 -3.524 1.00 89.25 86 ASN A O 1
ATOM 684 N N . HIS A 1 87 ? -2.493 5.145 -3.142 1.00 87.88 87 HIS A N 1
ATOM 685 C CA . HIS A 1 87 ? -1.055 5.063 -3.016 1.00 87.88 87 HIS A CA 1
ATOM 686 C C . HIS A 1 87 ? -0.666 4.504 -1.643 1.00 87.88 87 HIS A C 1
ATOM 688 O O . HIS A 1 87 ? -1.150 5.003 -0.628 1.00 87.88 87 HIS A O 1
ATOM 694 N N . VAL A 1 88 ? 0.221 3.509 -1.624 1.00 90.25 88 VAL A N 1
ATOM 695 C CA . VAL A 1 88 ? 0.732 2.893 -0.387 1.00 90.25 88 VAL A CA 1
ATOM 696 C C . VAL A 1 88 ? 2.214 3.210 -0.204 1.00 90.25 88 VAL A C 1
ATOM 698 O O . VAL A 1 88 ? 2.670 3.501 0.902 1.00 90.25 88 VAL A O 1
ATOM 701 N N . GLU A 1 89 ? 2.990 3.228 -1.289 1.00 91.75 89 GLU A N 1
ATOM 702 C CA . GLU A 1 89 ? 4.418 3.522 -1.227 1.00 91.75 89 GLU A CA 1
ATOM 703 C C . GLU A 1 89 ? 4.957 4.193 -2.485 1.00 91.75 89 GLU A C 1
ATOM 705 O O . GLU A 1 89 ? 4.636 3.805 -3.607 1.00 91.75 89 GLU A O 1
ATOM 710 N N . ARG A 1 90 ? 5.836 5.180 -2.285 1.00 92.00 90 ARG A N 1
ATOM 711 C CA . ARG A 1 90 ? 6.625 5.783 -3.354 1.00 92.00 90 ARG A CA 1
ATOM 712 C C . ARG A 1 90 ? 8.008 6.134 -2.861 1.00 92.00 90 ARG A C 1
ATOM 714 O O . ARG A 1 90 ? 8.162 6.809 -1.844 1.00 92.00 90 ARG A O 1
ATOM 721 N N . LYS A 1 91 ? 9.000 5.748 -3.649 1.00 92.31 91 LYS A N 1
ATOM 722 C CA . LYS A 1 91 ? 10.415 6.034 -3.413 1.00 92.31 91 LYS A CA 1
ATOM 723 C C . LYS A 1 91 ? 11.182 5.928 -4.731 1.00 92.31 91 LYS A C 1
ATOM 725 O O . LYS A 1 91 ? 10.638 5.448 -5.725 1.00 92.31 91 LYS A O 1
ATOM 730 N N . SER A 1 92 ? 12.424 6.403 -4.749 1.00 94.88 92 SER A N 1
ATOM 731 C CA . SER A 1 92 ? 13.297 6.181 -5.904 1.00 94.88 92 SER A CA 1
ATOM 732 C C . SER A 1 92 ? 13.537 4.682 -6.095 1.00 94.88 92 SER A C 1
ATOM 734 O O . SER A 1 92 ? 13.506 3.928 -5.120 1.00 94.88 92 SER A O 1
ATOM 736 N N . LEU A 1 93 ? 13.806 4.252 -7.329 1.00 96.31 93 LEU A N 1
ATOM 737 C CA . LEU A 1 93 ? 14.068 2.841 -7.620 1.00 96.31 93 LEU A CA 1
ATOM 738 C C . LEU A 1 93 ? 15.246 2.294 -6.803 1.00 96.31 93 LEU A C 1
ATOM 740 O O . LEU A 1 93 ? 15.109 1.257 -6.174 1.00 96.31 93 LEU A O 1
ATOM 744 N N . SER A 1 94 ? 16.344 3.044 -6.683 1.00 96.56 94 SER A N 1
ATOM 745 C CA . SER A 1 94 ? 17.472 2.654 -5.824 1.00 96.56 94 SER A CA 1
ATOM 746 C C . SER A 1 94 ? 17.072 2.461 -4.351 1.00 96.56 94 SER A C 1
ATOM 748 O O . SER A 1 94 ? 17.484 1.489 -3.720 1.00 96.56 94 SER A O 1
ATOM 750 N N . ALA A 1 95 ? 16.239 3.348 -3.788 1.00 95.19 95 ALA A N 1
ATOM 751 C CA . ALA A 1 95 ? 15.766 3.180 -2.415 1.00 95.19 95 ALA A CA 1
ATOM 752 C C . ALA A 1 95 ? 14.842 1.963 -2.277 1.00 95.19 95 ALA A C 1
ATOM 754 O O . ALA A 1 95 ? 14.900 1.279 -1.263 1.00 95.19 95 ALA A O 1
ATOM 755 N N . PHE A 1 96 ? 14.017 1.690 -3.291 1.00 95.88 96 PHE A N 1
ATOM 756 C CA . PHE A 1 96 ? 13.198 0.485 -3.353 1.00 95.88 96 PHE A CA 1
ATOM 757 C C . PHE A 1 96 ? 14.069 -0.770 -3.389 1.00 95.88 96 PHE A C 1
ATOM 759 O O . PHE A 1 96 ? 13.957 -1.597 -2.493 1.00 95.88 96 PHE A O 1
ATOM 766 N N . CYS A 1 97 ? 15.003 -0.870 -4.335 1.00 96.94 97 CYS A N 1
ATOM 767 C CA . CYS A 1 97 ? 15.891 -2.022 -4.455 1.00 96.94 97 CYS A CA 1
ATOM 768 C C . CYS A 1 97 ? 16.675 -2.283 -3.168 1.00 96.94 97 CYS A C 1
ATOM 770 O O . CYS A 1 97 ? 16.746 -3.422 -2.725 1.00 96.94 97 CYS A O 1
ATOM 772 N N . ARG A 1 98 ? 17.179 -1.236 -2.504 1.00 95.69 98 ARG A N 1
ATOM 773 C CA . ARG A 1 98 ? 17.848 -1.382 -1.205 1.00 95.69 98 ARG A CA 1
ATOM 774 C C . ARG A 1 98 ? 16.917 -1.931 -0.122 1.00 95.69 98 ARG A C 1
ATOM 776 O O . ARG A 1 98 ? 17.322 -2.821 0.618 1.00 95.69 98 ARG A O 1
ATOM 783 N N . ASP A 1 99 ? 15.704 -1.395 -0.008 1.00 92.88 99 ASP A N 1
ATOM 784 C CA . ASP A 1 99 ? 14.761 -1.803 1.040 1.00 92.88 99 ASP A CA 1
ATOM 785 C C . ASP A 1 99 ? 14.314 -3.268 0.864 1.00 92.88 99 ASP A C 1
ATOM 787 O O . ASP A 1 99 ? 14.116 -3.961 1.859 1.00 92.88 99 ASP A O 1
ATOM 791 N N . TYR A 1 100 ? 14.238 -3.752 -0.381 1.00 94.00 100 TYR A N 1
ATOM 792 C CA . TYR A 1 100 ? 13.903 -5.140 -0.728 1.00 94.00 100 TYR A CA 1
ATOM 793 C C . TYR A 1 100 ? 15.125 -6.031 -1.000 1.00 94.00 100 TYR A C 1
ATOM 795 O O . TYR A 1 100 ? 14.966 -7.170 -1.419 1.00 94.00 100 TYR A O 1
ATOM 803 N N . ARG A 1 101 ? 16.348 -5.533 -0.763 1.00 95.62 101 ARG A N 1
ATOM 804 C CA . ARG A 1 101 ? 17.615 -6.253 -1.009 1.00 95.62 101 ARG A CA 1
ATOM 805 C C . ARG A 1 101 ? 17.747 -6.824 -2.433 1.00 95.62 101 ARG A C 1
ATOM 807 O O . ARG A 1 101 ? 18.389 -7.849 -2.632 1.00 95.62 101 ARG A O 1
ATOM 814 N N . ILE A 1 102 ? 17.176 -6.137 -3.420 1.00 97.19 102 ILE A N 1
ATOM 815 C CA . ILE A 1 102 ? 17.307 -6.488 -4.837 1.00 97.19 102 ILE A CA 1
ATOM 816 C C . ILE A 1 102 ? 18.770 -6.315 -5.254 1.00 97.19 102 ILE A C 1
ATOM 818 O O . ILE A 1 102 ? 19.409 -5.310 -4.925 1.00 97.19 102 ILE A O 1
ATOM 822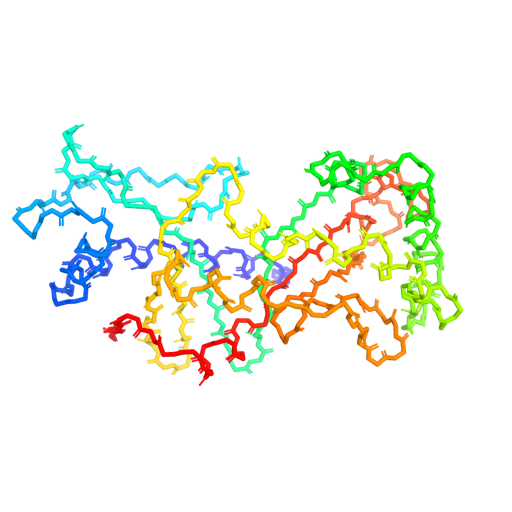 N N . SER A 1 103 ? 19.291 -7.303 -5.982 1.00 97.38 103 SER A N 1
ATOM 823 C CA . SER A 1 103 ? 20.683 -7.342 -6.424 1.00 97.38 103 SER A CA 1
ATOM 824 C C . SER A 1 103 ? 21.036 -6.140 -7.316 1.00 97.38 103 SER A C 1
ATOM 826 O O . SER A 1 103 ? 20.183 -5.560 -7.990 1.00 97.38 103 SER A O 1
ATOM 828 N N . VAL A 1 104 ? 22.317 -5.761 -7.367 1.00 97.50 104 VAL A N 1
ATOM 829 C CA . VAL A 1 104 ? 22.774 -4.678 -8.259 1.00 97.50 104 VAL A CA 1
ATOM 830 C C . VAL A 1 104 ? 22.489 -4.984 -9.744 1.00 97.50 104 VAL A C 1
ATOM 832 O O . VAL A 1 104 ? 22.021 -4.078 -10.440 1.00 97.50 104 VAL A O 1
ATOM 835 N N . PRO A 1 105 ? 22.727 -6.210 -10.263 1.00 98.00 105 PRO A N 1
ATOM 836 C CA . PRO A 1 105 ? 22.327 -6.570 -11.625 1.00 98.00 105 PRO A CA 1
ATOM 837 C C . PRO A 1 105 ? 20.832 -6.376 -11.901 1.00 98.00 105 PRO A C 1
ATOM 839 O O . PRO A 1 105 ? 20.471 -5.828 -12.945 1.00 98.00 105 PRO A O 1
ATOM 842 N N . ASP A 1 106 ? 19.968 -6.766 -10.966 1.00 98.19 106 ASP A N 1
ATOM 843 C CA . ASP A 1 106 ? 18.518 -6.658 -11.145 1.00 98.19 106 ASP A CA 1
ATOM 844 C C . ASP A 1 106 ? 18.024 -5.230 -10.982 1.00 98.19 106 ASP A C 1
ATOM 846 O O . ASP A 1 106 ? 17.164 -4.789 -11.739 1.00 98.19 106 ASP A O 1
ATOM 850 N N . GLN A 1 107 ? 18.636 -4.446 -10.093 1.00 98.00 107 GLN A N 1
ATOM 851 C CA . GLN A 1 107 ? 18.398 -3.010 -10.042 1.00 98.00 107 GLN A CA 1
ATOM 852 C C . GLN A 1 107 ? 18.688 -2.364 -11.405 1.00 98.00 107 GLN A C 1
ATOM 854 O O . GLN A 1 107 ? 17.836 -1.639 -11.910 1.00 98.00 107 GLN A O 1
ATOM 859 N N . LYS A 1 108 ? 19.841 -2.640 -12.031 1.00 97.81 108 LYS A N 1
ATOM 860 C CA . LYS A 1 108 ? 20.183 -2.085 -13.359 1.00 97.81 108 LYS A CA 1
ATOM 861 C C . LYS A 1 108 ? 19.181 -2.499 -14.440 1.00 97.81 108 LYS A C 1
ATOM 863 O O . LYS A 1 108 ? 18.824 -1.699 -15.310 1.00 97.81 108 LYS A O 1
ATOM 868 N N . PHE A 1 109 ? 18.707 -3.740 -14.381 1.00 98.25 109 PHE A N 1
ATOM 869 C CA . PHE A 1 109 ? 17.648 -4.216 -15.262 1.00 98.25 109 PHE A CA 1
ATOM 870 C C . PHE A 1 109 ? 16.348 -3.422 -15.052 1.00 98.25 109 PHE A C 1
ATOM 872 O O . PHE A 1 109 ? 15.824 -2.852 -16.008 1.00 98.25 109 PHE A O 1
ATOM 879 N N . LEU A 1 110 ? 15.883 -3.271 -13.809 1.00 97.62 110 LEU A N 1
ATOM 880 C CA . LEU A 1 110 ? 14.696 -2.471 -13.486 1.00 97.62 110 LEU A CA 1
ATOM 881 C C . LEU A 1 110 ? 14.852 -0.995 -13.894 1.00 97.62 110 LEU A C 1
ATOM 883 O O . LEU A 1 110 ? 13.900 -0.393 -14.392 1.00 97.62 110 LEU A O 1
ATOM 887 N N . GLU A 1 111 ? 16.042 -0.409 -13.733 1.00 96.88 111 GLU A N 1
ATOM 888 C CA . GLU A 1 111 ? 16.339 0.962 -14.172 1.00 96.88 111 GLU A CA 1
ATOM 889 C C . GLU A 1 111 ? 16.118 1.108 -15.680 1.00 96.88 111 GLU A C 1
ATOM 891 O O . GLU A 1 111 ? 15.469 2.058 -16.124 1.00 96.88 111 GLU A O 1
ATOM 896 N N . THR A 1 112 ? 16.562 0.118 -16.457 1.00 95.69 112 THR A N 1
ATOM 897 C CA . THR A 1 112 ? 16.362 0.068 -17.911 1.00 95.69 112 THR A CA 1
ATOM 898 C C . THR A 1 112 ? 14.875 0.041 -18.272 1.00 95.69 112 THR A C 1
ATOM 900 O O . THR A 1 112 ? 14.439 0.821 -19.123 1.00 95.69 112 THR A O 1
ATOM 903 N N . LEU A 1 113 ? 14.068 -0.781 -17.589 1.00 95.06 113 LEU A N 1
ATOM 904 C CA . LEU A 1 113 ? 12.614 -0.841 -17.804 1.00 95.06 113 LEU A CA 1
ATOM 905 C C . LEU A 1 113 ? 11.948 0.519 -17.546 1.00 95.06 113 LEU A C 1
ATOM 907 O O . LEU A 1 113 ? 11.147 1.009 -18.351 1.00 95.06 113 LEU A O 1
ATOM 911 N N . PHE A 1 114 ? 12.304 1.157 -16.428 1.00 93.62 114 PHE A N 1
ATOM 912 C CA . PHE A 1 114 ? 11.743 2.443 -16.019 1.00 93.62 114 PHE A CA 1
ATOM 913 C C . PHE A 1 114 ? 12.104 3.563 -16.998 1.00 93.62 114 PHE A C 1
ATOM 915 O O . PHE A 1 114 ? 11.225 4.343 -17.378 1.00 93.62 114 PHE A O 1
ATOM 922 N N . LEU A 1 115 ? 13.363 3.625 -17.435 1.00 91.69 115 LEU A N 1
ATOM 923 C CA . LEU A 1 115 ? 13.841 4.623 -18.389 1.00 91.69 115 LEU A CA 1
ATOM 924 C C . LEU A 1 115 ? 13.267 4.412 -19.789 1.00 91.69 115 LEU A C 1
ATOM 926 O O . LEU A 1 115 ? 12.852 5.380 -20.428 1.00 91.69 115 LEU A O 1
ATOM 930 N N . ARG A 1 116 ? 13.152 3.160 -20.248 1.00 90.88 116 ARG A N 1
ATOM 931 C CA . ARG A 1 116 ? 12.520 2.848 -21.535 1.00 90.88 116 ARG A CA 1
ATOM 932 C C . ARG A 1 116 ? 11.058 3.284 -21.555 1.00 90.88 116 ARG A C 1
ATOM 934 O O . ARG A 1 116 ? 10.628 3.950 -22.497 1.00 90.88 116 ARG A O 1
ATOM 941 N N . LYS A 1 117 ? 10.298 2.980 -20.494 1.00 88.88 117 LYS A N 1
ATOM 942 C CA . LYS A 1 117 ? 8.912 3.455 -20.360 1.00 88.88 117 LYS A CA 1
ATOM 943 C C . LYS A 1 117 ? 8.847 4.986 -20.352 1.00 88.88 117 LYS A C 1
ATOM 945 O O . LYS A 1 117 ? 7.988 5.558 -21.019 1.00 88.88 117 LYS A O 1
ATOM 950 N N . ALA A 1 118 ? 9.760 5.644 -19.633 1.00 86.62 118 ALA A N 1
ATOM 951 C CA . ALA A 1 118 ? 9.837 7.100 -19.553 1.00 86.62 118 ALA A CA 1
ATOM 952 C C . ALA A 1 118 ? 10.113 7.764 -20.913 1.00 86.62 118 ALA A C 1
ATOM 954 O O . ALA A 1 118 ? 9.460 8.751 -21.246 1.00 86.62 118 ALA A O 1
ATOM 955 N N . ALA A 1 119 ? 11.027 7.207 -21.712 1.00 81.12 119 ALA A N 1
ATOM 956 C CA . ALA A 1 119 ? 11.329 7.691 -23.058 1.00 81.12 119 ALA A CA 1
ATOM 957 C C . ALA A 1 119 ? 10.126 7.544 -24.006 1.00 81.12 119 ALA A C 1
ATOM 959 O O . ALA A 1 119 ? 9.837 8.440 -24.797 1.00 81.12 119 ALA A O 1
ATOM 960 N N . ALA A 1 120 ? 9.389 6.438 -23.887 1.00 75.88 120 ALA A N 1
ATOM 961 C CA . ALA A 1 120 ? 8.252 6.142 -24.749 1.00 75.88 120 ALA A CA 1
ATOM 962 C C . ALA A 1 120 ? 6.972 6.936 -24.388 1.00 75.88 120 ALA A C 1
ATOM 964 O O . ALA A 1 120 ? 6.084 7.099 -25.224 1.00 75.88 120 ALA A O 1
ATOM 965 N N . GLU A 1 121 ? 6.872 7.472 -23.165 1.00 64.94 121 GLU A N 1
ATOM 966 C CA . GLU A 1 121 ? 5.735 8.287 -22.703 1.00 64.94 121 GLU A CA 1
ATOM 967 C C . GLU A 1 121 ? 5.621 9.673 -23.371 1.00 64.94 121 GLU A C 1
ATOM 969 O O . GLU A 1 121 ? 4.629 10.367 -23.139 1.00 64.94 121 GLU A O 1
ATOM 974 N N . LYS A 1 122 ? 6.543 10.061 -24.268 1.00 59.34 122 LYS A N 1
ATOM 975 C CA . LYS A 1 122 ? 6.372 11.205 -25.188 1.00 59.34 122 LYS A CA 1
ATOM 976 C C . LYS A 1 122 ? 5.298 10.916 -26.265 1.00 59.34 122 LYS A C 1
ATOM 978 O O . LYS A 1 122 ? 5.572 10.970 -27.457 1.00 59.34 122 LYS A O 1
ATOM 983 N N . GLY A 1 123 ? 4.069 10.589 -25.843 1.00 49.59 123 GLY A N 1
ATOM 984 C CA . GLY A 1 123 ? 2.873 10.528 -26.695 1.00 49.59 123 GLY A CA 1
ATOM 985 C C . GLY A 1 123 ? 2.118 9.193 -26.778 1.00 49.59 123 GLY A C 1
ATOM 986 O O . GLY A 1 123 ? 1.109 9.143 -27.480 1.00 49.59 123 GLY A O 1
ATOM 987 N N . ARG A 1 124 ? 2.533 8.104 -26.100 1.00 57.19 124 ARG A N 1
ATOM 988 C CA . ARG A 1 124 ? 1.823 6.800 -26.161 1.00 57.19 124 ARG A CA 1
ATOM 989 C C . ARG A 1 124 ? 1.755 6.069 -24.814 1.00 57.19 124 ARG A C 1
ATOM 991 O O . ARG A 1 124 ? 2.640 6.185 -23.974 1.00 57.19 124 ARG A O 1
ATOM 998 N N . ARG A 1 125 ? 0.687 5.282 -24.614 1.00 60.94 125 ARG A N 1
ATOM 999 C CA . ARG A 1 125 ? 0.508 4.403 -23.442 1.00 60.94 125 ARG A CA 1
ATOM 1000 C C . ARG A 1 125 ? 1.415 3.171 -23.565 1.00 60.94 125 ARG A C 1
ATOM 1002 O O . ARG A 1 125 ? 1.044 2.218 -24.245 1.00 60.94 125 ARG A O 1
ATOM 1009 N N . THR A 1 126 ? 2.562 3.179 -22.897 1.00 74.00 126 THR A N 1
ATOM 1010 C CA . THR A 1 126 ? 3.642 2.198 -23.107 1.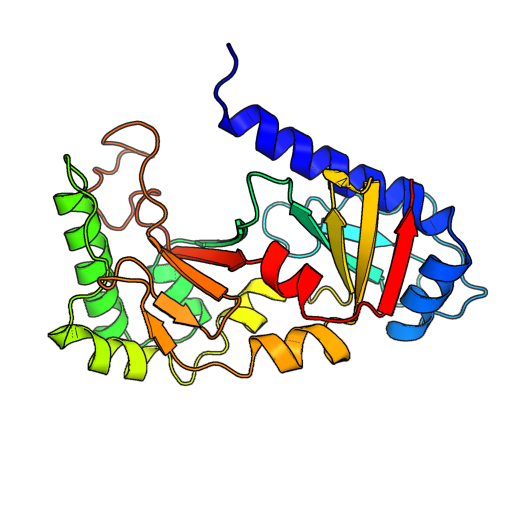00 74.00 126 THR A CA 1
ATOM 1011 C C . THR A 1 126 ? 3.773 1.167 -21.985 1.00 74.00 126 THR A C 1
ATOM 1013 O O . THR A 1 126 ? 3.374 1.389 -20.833 1.00 74.00 126 THR A O 1
ATOM 1016 N N . HIS A 1 127 ? 4.316 0.006 -22.343 1.00 86.62 127 HIS A N 1
ATOM 1017 C CA . HIS A 1 127 ? 4.586 -1.123 -21.453 1.00 86.62 127 HIS A CA 1
ATOM 1018 C C . HIS A 1 127 ? 5.732 -0.773 -20.488 1.00 86.62 127 HIS A C 1
ATOM 1020 O O . HIS A 1 127 ? 6.671 -0.076 -20.870 1.00 86.62 127 HIS A O 1
ATOM 1026 N N . LEU A 1 128 ? 5.635 -1.195 -19.224 1.00 92.19 128 LEU A N 1
ATOM 1027 C CA . LEU A 1 128 ? 6.786 -1.193 -18.313 1.00 92.19 128 LEU A CA 1
ATOM 1028 C C . LEU A 1 128 ? 7.660 -2.419 -18.587 1.00 92.19 128 LEU A C 1
ATOM 1030 O O . LEU A 1 128 ? 8.877 -2.293 -18.667 1.00 92.19 128 LEU A O 1
ATOM 1034 N N . VAL A 1 129 ? 7.012 -3.568 -18.771 1.00 94.00 129 VAL A N 1
ATOM 1035 C CA . VAL A 1 129 ? 7.637 -4.878 -18.960 1.00 94.00 129 VAL A CA 1
ATOM 1036 C C . VAL A 1 129 ? 7.151 -5.461 -20.285 1.00 94.00 129 VAL A C 1
ATOM 1038 O O . VAL A 1 129 ? 5.940 -5.547 -20.507 1.00 94.00 129 VAL A O 1
ATOM 1041 N N . ASN A 1 130 ? 8.077 -5.836 -21.165 1.00 92.44 130 ASN A N 1
ATOM 1042 C CA . ASN A 1 130 ? 7.756 -6.563 -22.393 1.00 92.44 130 ASN A CA 1
ATOM 1043 C C . ASN A 1 130 ? 7.534 -8.054 -22.097 1.00 92.44 130 ASN A C 1
ATOM 1045 O O . ASN A 1 130 ? 7.888 -8.534 -21.026 1.00 92.44 130 ASN A O 1
ATOM 1049 N N . TYR A 1 131 ? 6.922 -8.796 -23.024 1.00 91.81 131 TYR A N 1
ATOM 1050 C CA . TYR A 1 131 ? 6.565 -10.205 -22.802 1.00 91.81 131 TYR A CA 1
ATOM 1051 C C . TYR A 1 131 ? 7.780 -11.099 -22.494 1.00 91.81 131 TYR A C 1
ATOM 1053 O O . TYR A 1 131 ? 7.737 -11.890 -21.556 1.00 91.81 131 TYR A O 1
ATOM 1061 N N . ASP A 1 132 ? 8.871 -10.914 -23.232 1.00 94.00 132 ASP A N 1
ATOM 1062 C CA . ASP A 1 132 ? 10.153 -11.613 -23.083 1.00 94.00 132 ASP A CA 1
ATOM 1063 C C . ASP A 1 132 ? 10.866 -11.314 -21.753 1.00 94.00 132 ASP A C 1
ATOM 1065 O O . ASP A 1 132 ? 11.635 -12.128 -21.251 1.00 94.00 132 ASP A O 1
ATOM 1069 N N . GLU A 1 133 ? 10.563 -10.178 -21.131 1.00 95.88 133 GLU A N 1
ATOM 1070 C CA . GLU A 1 133 ? 11.141 -9.755 -19.852 1.00 95.88 133 GLU A CA 1
ATOM 1071 C C . GLU A 1 133 ? 10.335 -10.223 -18.636 1.00 95.88 133 GLU A C 1
ATOM 1073 O O . GLU A 1 133 ? 10.819 -10.135 -17.505 1.00 95.88 133 GLU A O 1
ATOM 1078 N N . GLN A 1 134 ? 9.105 -10.709 -18.837 1.00 95.44 134 GLN A N 1
ATOM 1079 C CA . GLN A 1 134 ? 8.212 -11.071 -17.736 1.00 95.44 134 GLN A CA 1
ATOM 1080 C C . GLN A 1 134 ? 8.779 -12.188 -16.863 1.00 95.44 134 GLN A C 1
ATOM 1082 O O . GLN A 1 134 ? 8.591 -12.135 -15.653 1.00 95.44 134 GLN A O 1
ATOM 1087 N N . GLY A 1 135 ? 9.470 -13.174 -17.449 1.00 96.81 135 GLY A N 1
ATOM 1088 C CA . GLY A 1 135 ? 10.103 -14.263 -16.694 1.00 96.81 135 GLY A CA 1
ATOM 1089 C C . GLY A 1 135 ? 11.092 -13.726 -15.662 1.00 96.81 135 GLY A C 1
ATOM 1090 O O . GLY A 1 135 ? 10.919 -13.945 -14.469 1.00 96.81 135 GLY A O 1
ATOM 1091 N N . ARG A 1 136 ? 12.032 -12.889 -16.112 1.00 97.31 136 ARG A N 1
ATOM 1092 C CA . ARG A 1 136 ? 13.017 -12.248 -15.235 1.00 97.31 136 ARG A CA 1
ATOM 1093 C C . ARG A 1 136 ? 12.380 -11.336 -14.186 1.00 97.31 136 ARG A C 1
ATOM 1095 O O . ARG A 1 136 ? 12.857 -11.251 -13.062 1.00 97.31 136 ARG A O 1
ATOM 1102 N N . VAL A 1 137 ? 11.307 -10.623 -14.534 1.00 97.19 137 VAL A N 1
ATOM 1103 C CA . VAL A 1 137 ? 10.592 -9.798 -13.549 1.00 97.19 137 VAL A CA 1
ATOM 1104 C C . VAL A 1 137 ? 9.927 -10.667 -12.478 1.00 97.19 137 VAL A C 1
ATOM 1106 O O . VAL A 1 137 ? 9.998 -10.298 -11.313 1.00 97.19 137 VAL A O 1
ATOM 1109 N N . ARG A 1 138 ? 9.336 -11.816 -12.830 1.00 96.88 138 ARG A N 1
ATOM 1110 C CA . ARG A 1 138 ? 8.810 -12.762 -11.829 1.00 96.88 138 ARG A CA 1
ATOM 1111 C C . ARG A 1 138 ? 9.917 -13.250 -10.898 1.00 96.88 138 ARG A C 1
ATOM 1113 O O . ARG A 1 138 ? 9.785 -13.084 -9.696 1.00 96.88 138 ARG A O 1
ATOM 1120 N N . GLU A 1 139 ? 11.058 -13.680 -11.438 1.00 96.75 139 GLU A N 1
ATOM 1121 C CA . GLU A 1 139 ? 12.216 -14.122 -10.637 1.00 96.75 139 GLU A CA 1
ATOM 1122 C C . GLU A 1 139 ? 12.684 -13.073 -9.611 1.00 96.75 139 GLU A C 1
ATOM 1124 O O . GLU A 1 139 ? 13.047 -13.417 -8.492 1.00 96.75 139 GLU A O 1
ATOM 1129 N N . ILE A 1 140 ? 12.652 -11.782 -9.962 1.00 97.00 140 ILE A N 1
ATOM 1130 C CA . ILE A 1 140 ? 13.040 -10.696 -9.046 1.00 97.00 140 ILE A CA 1
ATOM 1131 C C . ILE A 1 140 ? 12.026 -10.509 -7.907 1.00 97.00 140 ILE A C 1
ATOM 1133 O O . ILE A 1 140 ? 12.402 -10.072 -6.819 1.00 97.00 140 ILE A O 1
ATOM 1137 N N . PHE A 1 141 ? 10.740 -10.744 -8.172 1.00 96.25 141 PHE A N 1
ATOM 1138 C CA . PHE A 1 141 ? 9.641 -10.290 -7.321 1.00 96.25 141 PHE A CA 1
ATOM 1139 C C . PHE A 1 141 ? 8.856 -11.404 -6.623 1.00 96.25 141 PHE A C 1
ATOM 1141 O O . PHE A 1 141 ? 8.180 -11.081 -5.651 1.00 96.25 141 PHE A O 1
ATOM 1148 N N . ASP A 1 142 ? 8.937 -12.659 -7.074 1.00 91.31 142 ASP A N 1
ATOM 1149 C CA . ASP A 1 142 ? 8.116 -13.776 -6.573 1.00 91.31 142 ASP A CA 1
ATOM 1150 C C . ASP A 1 142 ? 8.314 -14.026 -5.068 1.00 91.31 142 ASP A C 1
ATOM 1152 O O . ASP A 1 142 ? 7.354 -14.327 -4.361 1.00 91.31 142 ASP A O 1
ATOM 1156 N N . ASP A 1 143 ? 9.526 -13.806 -4.551 1.00 89.75 143 ASP A N 1
ATOM 1157 C CA . ASP A 1 143 ? 9.840 -13.972 -3.125 1.00 89.75 143 ASP A CA 1
ATOM 1158 C C . ASP A 1 143 ? 9.672 -12.679 -2.301 1.00 89.75 143 ASP A C 1
ATOM 1160 O O . ASP A 1 143 ? 9.920 -12.652 -1.091 1.00 89.75 143 ASP A O 1
ATOM 1164 N N . LEU A 1 144 ? 9.283 -11.565 -2.930 1.00 93.44 144 LEU A N 1
ATOM 1165 C CA . LEU A 1 144 ? 9.211 -10.267 -2.265 1.00 93.44 144 LEU A CA 1
ATOM 1166 C C . LEU A 1 144 ? 7.801 -9.977 -1.749 1.00 93.44 144 LEU A C 1
ATOM 1168 O O . LEU A 1 144 ? 6.865 -9.769 -2.512 1.00 93.44 144 LEU A O 1
ATOM 1172 N N . GLU A 1 145 ? 7.658 -9.783 -0.435 1.00 93.12 145 GLU A N 1
ATOM 1173 C CA . GLU A 1 145 ? 6.404 -9.308 0.167 1.00 93.12 145 GLU A CA 1
ATOM 1174 C C . GLU A 1 145 ? 6.171 -7.798 -0.077 1.00 93.12 145 GLU A C 1
ATOM 1176 O O . GLU A 1 145 ? 6.069 -7.008 0.870 1.00 93.12 145 GLU A O 1
ATOM 1181 N N . VAL A 1 146 ? 6.097 -7.363 -1.342 1.00 93.81 146 VAL A N 1
ATOM 1182 C CA . VAL A 1 146 ? 5.956 -5.944 -1.724 1.00 93.81 146 VAL A CA 1
ATOM 1183 C C . VAL A 1 146 ? 4.713 -5.325 -1.092 1.00 93.81 146 VAL A C 1
ATOM 1185 O O . VAL A 1 146 ? 4.793 -4.259 -0.485 1.00 93.81 146 VAL A O 1
ATOM 1188 N N . GLY A 1 147 ? 3.568 -6.009 -1.160 1.00 91.88 147 GLY A N 1
ATOM 1189 C CA . GLY A 1 147 ? 2.321 -5.538 -0.554 1.00 91.88 147 GLY A CA 1
ATOM 1190 C C . GLY A 1 147 ? 2.437 -5.305 0.953 1.00 91.88 147 GLY A C 1
ATOM 1191 O O . GLY A 1 147 ? 2.166 -4.201 1.435 1.00 91.88 147 GLY A O 1
ATOM 1192 N N . ALA A 1 148 ? 2.868 -6.330 1.694 1.00 92.62 148 ALA A N 1
ATOM 1193 C CA . ALA A 1 148 ? 2.974 -6.276 3.151 1.00 92.62 148 ALA A CA 1
ATOM 1194 C C . ALA A 1 148 ? 4.018 -5.254 3.614 1.00 92.62 148 ALA A C 1
ATOM 1196 O O . ALA A 1 148 ? 3.729 -4.421 4.474 1.00 92.62 148 ALA A O 1
ATOM 1197 N N . THR A 1 149 ? 5.202 -5.258 3.001 1.00 92.31 149 THR A N 1
ATOM 1198 C CA . THR A 1 149 ? 6.291 -4.337 3.347 1.00 92.31 149 THR A CA 1
ATOM 1199 C C . THR A 1 149 ? 5.910 -2.890 3.030 1.00 92.31 149 THR A C 1
ATOM 1201 O O . THR A 1 149 ? 6.116 -1.998 3.859 1.00 92.31 149 THR A O 1
ATOM 1204 N N . SER A 1 150 ? 5.281 -2.636 1.875 1.00 91.81 150 SER A N 1
ATOM 1205 C CA . SER A 1 150 ? 4.785 -1.304 1.525 1.00 91.81 150 SER A CA 1
ATOM 1206 C C . SER A 1 150 ? 3.691 -0.818 2.477 1.00 91.81 150 SER A C 1
ATOM 1208 O O . SER A 1 150 ? 3.676 0.378 2.775 1.00 91.81 150 SER A O 1
ATOM 1210 N N . LEU A 1 151 ? 2.787 -1.688 2.942 1.00 91.31 151 LEU A N 1
ATOM 1211 C CA . LEU A 1 151 ? 1.706 -1.312 3.859 1.00 91.31 151 LEU A CA 1
ATOM 1212 C C . LEU A 1 151 ? 2.212 -1.054 5.284 1.00 91.31 151 LEU A C 1
ATOM 1214 O O . LEU A 1 151 ? 1.826 -0.061 5.894 1.00 91.31 151 LEU A O 1
ATOM 1218 N N . LEU A 1 152 ? 3.079 -1.925 5.805 1.00 91.25 152 LEU A N 1
ATOM 1219 C CA . LEU A 1 152 ? 3.559 -1.854 7.187 1.00 91.25 152 LEU A CA 1
ATOM 1220 C C . LEU A 1 152 ? 4.636 -0.783 7.390 1.00 91.25 152 LEU A C 1
ATOM 1222 O O . LEU A 1 152 ? 4.661 -0.112 8.422 1.00 91.25 152 LEU A O 1
ATOM 1226 N N . GLY A 1 153 ? 5.536 -0.618 6.416 1.00 86.81 153 GLY A N 1
ATOM 1227 C CA . GLY A 1 153 ? 6.697 0.255 6.561 1.00 86.81 153 GLY A CA 1
ATOM 1228 C C . GLY A 1 153 ? 7.517 -0.079 7.810 1.00 86.81 153 GLY A C 1
ATOM 1229 O O . GLY A 1 153 ? 7.727 -1.243 8.126 1.00 86.81 153 GLY A O 1
ATOM 1230 N N . ARG A 1 154 ? 8.005 0.954 8.510 1.00 84.56 154 ARG A N 1
ATOM 1231 C CA . ARG A 1 154 ? 8.823 0.796 9.731 1.00 84.56 154 ARG A CA 1
ATOM 1232 C C . ARG A 1 154 ? 8.028 0.937 11.027 1.00 84.56 154 ARG A C 1
ATOM 1234 O O . ARG A 1 154 ? 8.551 0.657 12.096 1.00 84.56 154 ARG A O 1
ATOM 1241 N N . ASP A 1 155 ? 6.812 1.461 10.946 1.00 84.75 155 ASP A N 1
ATOM 1242 C CA . ASP A 1 155 ? 5.993 1.843 12.095 1.00 84.75 155 ASP A CA 1
ATOM 1243 C C . ASP A 1 155 ? 4.794 0.914 12.329 1.00 84.75 155 ASP A C 1
ATOM 1245 O O . ASP A 1 155 ? 4.106 1.082 13.332 1.00 84.75 155 ASP A O 1
ATOM 1249 N N . HIS A 1 156 ? 4.606 -0.087 11.458 1.00 90.25 156 HIS A N 1
ATOM 1250 C CA . HIS A 1 156 ? 3.728 -1.246 11.644 1.00 90.25 156 HIS A CA 1
ATOM 1251 C C . HIS A 1 156 ? 2.328 -0.876 12.171 1.00 90.25 156 HIS A C 1
ATOM 1253 O O . HIS A 1 156 ? 1.979 -1.252 13.296 1.00 90.25 156 HIS A O 1
ATOM 1259 N N . PRO A 1 157 ? 1.512 -0.138 11.386 1.00 92.69 157 PRO A N 1
ATOM 1260 C CA . PRO A 1 157 ? 0.113 0.080 11.731 1.00 92.69 157 PRO A CA 1
ATOM 1261 C C . PRO A 1 157 ? -0.581 -1.262 11.982 1.00 92.69 157 PRO A C 1
ATOM 1263 O O . PRO A 1 157 ? -0.330 -2.241 11.275 1.00 92.69 157 PRO A O 1
ATOM 1266 N N . GLN A 1 158 ? -1.445 -1.315 12.996 1.00 95.56 158 GLN A N 1
ATOM 1267 C CA . GLN A 1 158 ? -2.153 -2.544 13.363 1.00 95.56 158 GLN A CA 1
ATOM 1268 C C . GLN A 1 158 ? -3.568 -2.592 12.786 1.00 95.56 158 GLN A C 1
ATOM 1270 O O . GLN A 1 158 ? -4.118 -3.676 12.609 1.00 95.56 158 GLN A O 1
ATOM 1275 N N . ILE A 1 159 ? -4.143 -1.434 12.452 1.00 97.31 159 ILE A N 1
ATOM 1276 C CA . ILE A 1 159 ? -5.464 -1.331 11.829 1.00 97.31 159 ILE A CA 1
ATOM 1277 C C . ILE A 1 159 ? -5.350 -0.696 10.452 1.00 97.31 159 ILE A C 1
ATOM 1279 O O . ILE A 1 159 ? -4.664 0.311 10.271 1.00 97.31 159 ILE A O 1
ATOM 1283 N N . PHE A 1 160 ? -6.071 -1.260 9.490 1.00 97.12 160 PHE A N 1
ATOM 1284 C CA . PHE A 1 160 ? -6.311 -0.635 8.199 1.00 97.12 160 PHE A CA 1
ATOM 1285 C C . PHE A 1 160 ? -7.740 -0.105 8.187 1.00 97.12 160 PHE A C 1
ATOM 1287 O O . PHE A 1 160 ? -8.684 -0.856 8.419 1.00 97.12 160 PHE A O 1
ATOM 1294 N N . ALA A 1 161 ? -7.905 1.191 7.965 1.00 96.62 161 ALA A N 1
ATOM 1295 C CA . ALA A 1 161 ? -9.193 1.860 7.927 1.00 96.62 161 ALA A CA 1
ATOM 1296 C C . ALA A 1 161 ? -9.477 2.337 6.505 1.00 96.62 161 ALA A C 1
ATOM 1298 O O . ALA A 1 161 ? -8.700 3.094 5.923 1.00 96.62 161 ALA A O 1
ATOM 1299 N N . ILE A 1 162 ? -10.609 1.906 5.954 1.00 95.88 162 ILE A N 1
ATOM 1300 C CA . ILE A 1 162 ? -11.074 2.324 4.635 1.00 95.88 162 ILE A CA 1
ATOM 1301 C C . ILE A 1 162 ? -12.363 3.122 4.797 1.00 95.88 162 ILE A C 1
ATOM 1303 O O . ILE A 1 162 ? -13.360 2.592 5.288 1.00 95.88 162 ILE A O 1
ATOM 1307 N N . TYR A 1 163 ? -12.360 4.369 4.335 1.00 95.25 163 TYR A N 1
ATOM 1308 C CA . TYR A 1 163 ? -13.563 5.191 4.246 1.00 95.25 163 TYR A CA 1
ATOM 1309 C C . TYR A 1 163 ? -14.188 5.118 2.852 1.00 95.25 163 TYR A C 1
ATOM 1311 O O . TYR A 1 163 ? -13.562 5.482 1.849 1.00 95.25 163 TYR A O 1
ATOM 1319 N N . SER A 1 164 ? -15.442 4.675 2.790 1.00 92.88 164 SER A N 1
ATOM 1320 C CA . SER A 1 164 ? -16.266 4.763 1.588 1.00 92.88 164 SER A CA 1
ATOM 1321 C C . SER A 1 164 ? -16.984 6.108 1.576 1.00 92.88 164 SER A C 1
ATOM 1323 O O . SER A 1 164 ? -17.914 6.315 2.353 1.00 92.88 164 SER A O 1
ATOM 1325 N N . ILE A 1 165 ? -16.569 7.007 0.678 1.00 89.94 165 ILE A N 1
ATOM 1326 C CA . ILE A 1 165 ? -17.156 8.354 0.573 1.00 89.94 165 ILE A CA 1
ATOM 1327 C C . ILE A 1 165 ? -18.635 8.277 0.182 1.00 89.94 165 ILE A C 1
ATOM 1329 O O . ILE A 1 165 ? -19.451 9.016 0.710 1.00 89.94 165 ILE A O 1
ATOM 1333 N N . GLU A 1 166 ? -18.980 7.366 -0.728 1.00 88.69 166 GLU A N 1
ATOM 1334 C CA . GLU A 1 166 ? -20.352 7.191 -1.222 1.00 88.69 166 GLU A CA 1
ATOM 1335 C C . GLU A 1 166 ? -21.307 6.681 -0.138 1.00 88.69 166 GLU A C 1
ATOM 1337 O O . GLU A 1 166 ? -22.471 7.063 -0.113 1.00 88.69 166 GLU A O 1
ATOM 1342 N N . ARG A 1 167 ? -20.818 5.818 0.759 1.00 90.62 167 ARG A N 1
ATOM 1343 C CA . ARG A 1 167 ? -21.630 5.221 1.827 1.00 90.62 167 ARG A CA 1
ATOM 1344 C C . ARG A 1 167 ? -21.519 5.966 3.156 1.00 90.62 167 ARG A C 1
ATOM 1346 O O . ARG A 1 167 ? -22.106 5.503 4.125 1.00 90.62 167 ARG A O 1
ATOM 1353 N N . SER A 1 168 ? -20.709 7.025 3.225 1.00 92.50 168 SER A N 1
ATOM 1354 C CA . SER A 1 168 ? -20.311 7.696 4.472 1.00 92.50 168 SER A CA 1
ATOM 1355 C C . SER A 1 168 ? -19.956 6.715 5.598 1.00 92.50 168 SER A C 1
ATOM 1357 O O . SER A 1 168 ? -20.371 6.862 6.745 1.00 92.50 168 SER A O 1
ATOM 1359 N N . ARG A 1 169 ? -19.207 5.658 5.255 1.00 94.69 169 ARG A N 1
ATOM 1360 C CA . ARG A 1 169 ? -18.991 4.505 6.139 1.00 94.69 169 ARG A CA 1
ATOM 1361 C C . ARG A 1 169 ? -17.521 4.136 6.243 1.00 94.69 169 ARG A C 1
ATOM 1363 O O . ARG A 1 169 ? -16.828 3.985 5.234 1.00 94.69 169 ARG A O 1
ATOM 1370 N N . TRP A 1 170 ? -17.082 3.898 7.471 1.00 97.19 170 TRP A N 1
ATOM 1371 C CA . TRP A 1 170 ? -15.775 3.350 7.803 1.00 97.19 170 TRP A CA 1
ATOM 1372 C C . TRP A 1 170 ? -15.815 1.835 7.894 1.00 97.19 170 TRP A C 1
ATOM 1374 O O . TRP A 1 170 ? -16.676 1.279 8.567 1.00 97.19 170 TRP A O 1
ATOM 1384 N N . HIS A 1 171 ? -14.855 1.166 7.264 1.00 97.94 171 HIS A N 1
ATOM 1385 C CA . HIS A 1 171 ? -14.571 -0.254 7.454 1.00 97.94 171 HIS A CA 1
ATOM 1386 C C . HIS A 1 171 ? -13.180 -0.402 8.068 1.00 97.94 171 HIS A C 1
ATOM 1388 O O . HIS A 1 171 ? -12.207 0.121 7.523 1.00 97.94 171 HIS A O 1
ATOM 1394 N N . LEU A 1 172 ? -13.093 -1.108 9.193 1.00 98.25 172 LEU A N 1
ATOM 1395 C CA . LEU A 1 172 ? -11.851 -1.313 9.932 1.00 98.25 172 LEU A CA 1
ATOM 1396 C C . LEU A 1 172 ? -11.430 -2.778 9.846 1.00 98.25 172 LEU A C 1
ATOM 1398 O O . LEU A 1 172 ? -12.252 -3.675 10.036 1.00 98.25 172 LEU A O 1
ATOM 1402 N N . TYR A 1 173 ? -10.148 -3.005 9.586 1.00 98.31 173 TYR A N 1
ATOM 1403 C CA . TYR A 1 173 ? -9.552 -4.325 9.414 1.00 98.31 173 TYR A CA 1
ATOM 1404 C C . TYR A 1 173 ? -8.361 -4.486 10.359 1.00 98.31 173 TYR A C 1
ATOM 1406 O O . TYR A 1 173 ? -7.543 -3.574 10.489 1.00 98.31 173 TYR A O 1
ATOM 1414 N N . ASP A 1 174 ? -8.248 -5.653 10.985 1.00 97.62 174 ASP A N 1
ATOM 1415 C CA . ASP A 1 174 ? -7.047 -6.083 11.708 1.00 97.62 174 ASP A CA 1
ATOM 1416 C C . ASP A 1 174 ? -5.956 -6.421 10.676 1.00 97.62 174 ASP A C 1
ATOM 1418 O O . ASP A 1 174 ? -6.125 -7.340 9.868 1.00 97.62 174 ASP A O 1
ATOM 1422 N N . ILE A 1 175 ? -4.858 -5.656 10.648 1.00 96.75 175 ILE A N 1
ATOM 1423 C CA . ILE A 1 175 ? -3.805 -5.843 9.641 1.00 96.75 175 ILE A CA 1
ATOM 1424 C C . ILE A 1 175 ? -3.191 -7.244 9.747 1.00 96.75 175 ILE A C 1
ATOM 1426 O O . ILE A 1 175 ? -3.260 -7.970 8.750 1.00 96.75 175 ILE A O 1
ATOM 1430 N N . PRO A 1 176 ? -2.641 -7.668 10.904 1.00 95.50 176 PRO A N 1
ATOM 1431 C CA . PRO A 1 176 ? -2.080 -9.006 11.060 1.00 95.50 176 PRO A CA 1
ATOM 1432 C C . PRO A 1 176 ? -3.021 -10.149 10.671 1.00 95.50 176 PRO A C 1
ATOM 1434 O O . PRO A 1 176 ? -2.573 -11.093 10.023 1.00 95.50 176 PRO A O 1
ATOM 1437 N N . LYS A 1 177 ? -4.302 -10.081 11.056 1.00 95.88 177 LYS A N 1
ATOM 1438 C CA . LYS A 1 177 ? -5.225 -11.221 10.909 1.00 95.88 177 LYS A CA 1
ATOM 1439 C C . LYS A 1 177 ? -6.067 -11.207 9.639 1.00 95.88 177 LYS A C 1
ATOM 1441 O O . LYS A 1 177 ? -6.495 -12.270 9.206 1.00 95.88 177 LYS A O 1
ATOM 1446 N N . GLN A 1 178 ? -6.349 -10.039 9.066 1.00 95.81 178 GLN A N 1
ATOM 1447 C CA . GLN A 1 178 ? -7.268 -9.912 7.926 1.00 95.81 178 GLN A CA 1
ATOM 1448 C C . GLN A 1 178 ? -6.593 -9.359 6.673 1.00 95.81 178 GLN A C 1
ATOM 1450 O O . GLN A 1 178 ? -6.950 -9.767 5.574 1.00 95.81 178 GLN A O 1
ATOM 1455 N N . VAL A 1 179 ? -5.629 -8.442 6.809 1.00 95.44 179 VAL A N 1
ATOM 1456 C CA . VAL A 1 179 ? -5.012 -7.786 5.645 1.00 95.44 179 VAL A CA 1
ATOM 1457 C C . VAL A 1 179 ? -3.784 -8.553 5.160 1.00 95.44 179 VAL A C 1
ATOM 1459 O O . VAL A 1 179 ? -3.707 -8.891 3.982 1.00 95.44 179 VAL A O 1
ATOM 1462 N N . LEU A 1 180 ? -2.837 -8.862 6.054 1.00 94.81 180 LEU A N 1
ATOM 1463 C CA . LEU A 1 180 ? -1.579 -9.525 5.691 1.00 94.81 180 LEU A CA 1
ATOM 1464 C C . LEU A 1 180 ? -1.770 -10.893 5.027 1.00 94.81 180 LEU A C 1
ATOM 1466 O O . LEU A 1 180 ? -1.102 -11.116 4.020 1.00 94.81 180 LEU A O 1
ATOM 1470 N N . PRO A 1 181 ? -2.656 -11.792 5.502 1.00 93.38 181 PRO A N 1
ATOM 1471 C CA . PRO A 1 181 ? -2.841 -13.090 4.852 1.00 93.38 181 PRO A CA 1
ATOM 1472 C C . PRO A 1 181 ? -3.267 -12.958 3.388 1.00 93.38 181 PRO A C 1
ATOM 1474 O O . PRO A 1 181 ? -2.826 -13.734 2.550 1.00 93.38 181 PRO A O 1
ATOM 1477 N N . VAL A 1 182 ? -4.063 -11.931 3.081 1.00 91.50 182 VAL A N 1
ATOM 1478 C CA . VAL A 1 182 ? -4.590 -11.671 1.740 1.00 91.50 182 VAL A CA 1
ATOM 1479 C C . VAL A 1 182 ? -3.524 -11.055 0.834 1.00 91.50 182 VAL A C 1
ATOM 1481 O O . VAL A 1 182 ? -3.364 -11.482 -0.300 1.00 91.50 182 VAL A O 1
ATOM 1484 N N . ILE A 1 183 ? -2.769 -10.060 1.313 1.00 91.06 183 ILE A N 1
ATOM 1485 C CA . ILE A 1 183 ? -1.788 -9.354 0.464 1.00 91.06 183 ILE A CA 1
ATOM 1486 C C . ILE A 1 183 ? -0.425 -10.054 0.371 1.00 91.06 183 ILE A C 1
ATOM 1488 O O . ILE A 1 183 ? 0.403 -9.649 -0.443 1.00 91.06 183 ILE A O 1
ATOM 1492 N N . ARG A 1 184 ? -0.160 -11.054 1.224 1.00 90.12 184 ARG A N 1
ATOM 1493 C CA . ARG A 1 184 ? 1.047 -11.895 1.153 1.00 90.12 184 ARG A CA 1
ATOM 1494 C C . ARG A 1 184 ? 0.905 -13.026 0.151 1.00 90.12 184 ARG A C 1
ATOM 1496 O O . ARG A 1 184 ? 1.881 -13.355 -0.513 1.00 90.12 184 ARG A O 1
ATOM 1503 N N . GLN A 1 185 ? -0.290 -13.598 0.035 1.00 78.25 185 GLN A N 1
ATOM 1504 C CA . GLN A 1 185 ? -0.594 -14.601 -0.977 1.00 78.25 185 GLN A CA 1
ATOM 1505 C C . GLN A 1 185 ? -0.667 -13.909 -2.333 1.00 78.25 185 GLN A C 1
ATOM 1507 O O . GLN A 1 185 ? -1.671 -13.288 -2.671 1.00 78.25 185 GLN A O 1
ATOM 1512 N N . HIS A 1 186 ? 0.423 -13.957 -3.091 1.00 84.19 186 HIS A N 1
ATOM 1513 C CA . HIS A 1 186 ? 0.461 -13.311 -4.388 1.00 84.19 186 HIS A CA 1
ATOM 1514 C C . HIS A 1 186 ? 1.198 -14.148 -5.420 1.00 84.19 186 HIS A C 1
ATOM 1516 O O . HIS A 1 186 ? 2.134 -14.882 -5.122 1.00 84.19 186 HIS A O 1
ATOM 1522 N N . THR A 1 187 ? 0.749 -13.994 -6.656 1.00 90.31 187 THR A N 1
ATOM 1523 C CA . THR A 1 187 ? 1.494 -14.369 -7.850 1.00 90.31 187 THR A CA 1
ATOM 1524 C C . THR A 1 187 ? 1.865 -13.078 -8.557 1.00 90.31 187 THR A C 1
ATOM 1526 O O . THR A 1 187 ? 1.040 -12.158 -8.628 1.00 90.31 187 THR A O 1
ATOM 1529 N N . VAL A 1 188 ? 3.094 -12.994 -9.067 1.00 95.00 188 VAL A N 1
ATOM 1530 C CA . VAL A 1 188 ? 3.518 -11.846 -9.864 1.00 95.00 188 VAL A CA 1
ATOM 1531 C C . VAL A 1 188 ? 2.901 -11.953 -11.258 1.00 95.00 188 VAL A C 1
ATOM 1533 O O . VAL A 1 188 ? 3.272 -12.789 -12.092 1.00 95.00 188 VAL A O 1
ATOM 1536 N N . THR A 1 189 ? 1.926 -11.088 -11.515 1.00 95.00 189 THR A N 1
ATOM 1537 C CA . THR A 1 189 ? 1.240 -10.964 -12.802 1.00 95.00 189 THR A CA 1
ATOM 1538 C C . THR A 1 189 ? 1.473 -9.583 -13.402 1.00 95.00 189 THR A C 1
ATOM 1540 O O . THR A 1 189 ? 2.214 -8.746 -12.881 1.00 95.00 189 THR A O 1
ATOM 1543 N N . PHE A 1 190 ? 0.880 -9.344 -14.566 1.00 94.31 190 PHE A N 1
ATOM 1544 C CA . PHE A 1 190 ? 1.060 -8.110 -15.305 1.00 94.31 190 PHE A CA 1
ATOM 1545 C C . PHE A 1 190 ? -0.294 -7.629 -15.801 1.00 94.31 190 PHE A C 1
ATOM 1547 O O . PHE A 1 190 ? -1.041 -8.392 -16.412 1.00 94.31 190 PHE A O 1
ATOM 1554 N N . THR A 1 191 ? -0.567 -6.333 -15.629 1.00 89.62 191 THR A N 1
ATOM 1555 C CA . THR A 1 191 ? -1.731 -5.695 -16.273 1.00 89.62 191 THR A CA 1
ATOM 1556 C C . THR A 1 191 ? -1.722 -5.958 -17.779 1.00 89.62 191 THR A C 1
ATOM 1558 O O . THR A 1 191 ? -0.649 -6.181 -18.346 1.00 89.62 191 THR A O 1
ATOM 1561 N N . GLN A 1 192 ? -2.879 -5.830 -18.446 1.00 79.00 192 GLN A N 1
ATOM 1562 C CA . GLN A 1 192 ? -2.971 -5.927 -19.906 1.00 79.00 192 GLN A CA 1
ATOM 1563 C C . GLN A 1 192 ? -1.805 -5.169 -20.552 1.00 79.00 192 GLN A C 1
ATOM 1565 O O . GLN A 1 192 ? -1.547 -4.012 -20.200 1.00 79.00 192 GLN A O 1
ATOM 1570 N N . ILE A 1 193 ? -1.086 -5.868 -21.435 1.00 80.38 193 ILE A N 1
ATOM 1571 C CA . ILE A 1 193 ? 0.135 -5.434 -22.119 1.00 80.38 193 ILE A CA 1
ATOM 1572 C C . ILE A 1 193 ? 1.328 -5.056 -21.205 1.00 80.38 193 ILE A C 1
ATOM 1574 O O . ILE A 1 193 ? 2.148 -4.243 -21.590 1.00 80.38 193 ILE A O 1
ATOM 1578 N N . GLY A 1 194 ? 1.470 -5.556 -19.979 1.00 85.94 194 GLY A N 1
ATOM 1579 C CA . GLY A 1 194 ? 2.684 -5.314 -19.176 1.00 85.94 194 GLY A CA 1
ATOM 1580 C C . GLY A 1 194 ? 2.904 -3.857 -18.752 1.00 85.94 194 GLY A C 1
ATOM 1581 O O . GLY A 1 194 ? 4.037 -3.420 -18.543 1.00 85.94 194 GLY A O 1
ATOM 1582 N N . ARG A 1 195 ? 1.837 -3.050 -18.642 1.00 88.94 195 ARG A N 1
ATOM 1583 C CA . ARG A 1 195 ? 1.952 -1.636 -18.228 1.00 88.94 195 ARG A CA 1
ATOM 1584 C C . ARG A 1 195 ? 2.476 -1.470 -16.808 1.00 88.94 195 ARG A C 1
ATOM 1586 O O . ARG A 1 195 ? 3.239 -0.531 -16.582 1.00 88.94 195 ARG A O 1
ATOM 1593 N N . ASN A 1 196 ? 2.048 -2.350 -15.916 1.00 93.38 196 ASN A N 1
ATOM 1594 C CA . ASN A 1 196 ? 2.361 -2.412 -14.498 1.00 93.38 196 ASN A CA 1
ATOM 1595 C C . ASN A 1 196 ? 2.585 -3.875 -14.091 1.00 93.38 196 ASN A C 1
ATOM 1597 O O . ASN A 1 196 ? 2.094 -4.785 -14.767 1.00 93.38 196 ASN A O 1
ATOM 1601 N N . ILE A 1 197 ? 3.269 -4.057 -12.965 1.00 95.94 197 ILE A N 1
ATOM 1602 C CA . ILE A 1 197 ? 3.455 -5.342 -12.288 1.00 95.94 197 ILE A CA 1
ATOM 1603 C C . ILE A 1 197 ? 2.372 -5.455 -11.213 1.00 95.94 197 ILE A C 1
ATOM 1605 O O . ILE A 1 197 ? 2.091 -4.480 -10.512 1.00 95.94 197 ILE A O 1
ATOM 1609 N N . GLU A 1 198 ? 1.745 -6.613 -11.101 1.00 95.25 198 GLU A N 1
ATOM 1610 C CA . GLU A 1 198 ? 0.672 -6.902 -10.155 1.00 95.25 198 GLU A CA 1
ATOM 1611 C C . GLU A 1 198 ? 1.127 -7.992 -9.186 1.00 95.25 198 GLU A C 1
ATOM 1613 O O . GLU A 1 198 ? 1.798 -8.939 -9.583 1.00 95.25 198 GLU A O 1
ATOM 1618 N N . PHE A 1 199 ? 0.771 -7.836 -7.916 1.00 94.50 199 PHE A N 1
ATOM 1619 C CA . PHE A 1 199 ? 1.036 -8.805 -6.858 1.00 94.50 199 PHE A CA 1
ATOM 1620 C C . PHE A 1 199 ? -0.328 -9.239 -6.328 1.00 94.50 199 PHE A C 1
ATOM 1622 O O . PHE A 1 199 ? -0.927 -8.560 -5.483 1.00 94.50 199 PHE A O 1
ATOM 1629 N N . GLY A 1 200 ? -0.849 -10.323 -6.909 1.00 91.19 200 GLY A N 1
ATOM 1630 C CA . GLY A 1 200 ? -2.229 -10.752 -6.698 1.00 91.19 200 GLY A CA 1
ATOM 1631 C C . GLY A 1 200 ? -3.242 -9.689 -7.138 1.00 91.19 200 GLY A C 1
ATOM 1632 O O . GLY A 1 200 ? -2.968 -8.839 -7.989 1.00 91.19 200 GLY A O 1
ATOM 1633 N N . ASP A 1 201 ? -4.424 -9.705 -6.525 1.00 90.25 201 ASP A N 1
ATOM 1634 C CA . ASP A 1 201 ? -5.554 -8.907 -7.012 1.00 90.25 201 ASP A CA 1
ATOM 1635 C C . ASP A 1 201 ? -5.543 -7.452 -6.547 1.00 90.25 201 ASP A C 1
ATOM 1637 O O . ASP A 1 201 ? -6.214 -6.605 -7.149 1.00 90.25 201 ASP A O 1
ATOM 1641 N N . TYR A 1 202 ? -4.776 -7.134 -5.499 1.00 92.62 202 TYR A N 1
ATOM 1642 C CA . TYR A 1 202 ? -4.897 -5.856 -4.798 1.00 92.62 202 TYR A CA 1
ATOM 1643 C C . TYR A 1 202 ? -3.709 -4.926 -4.973 1.00 92.62 202 TYR A C 1
ATOM 1645 O O . TYR A 1 202 ? -3.906 -3.717 -4.880 1.00 92.62 202 TYR A O 1
ATOM 1653 N N . ILE A 1 203 ? -2.499 -5.429 -5.211 1.00 95.75 203 ILE A N 1
ATOM 1654 C CA . ILE A 1 203 ? -1.283 -4.611 -5.179 1.00 95.75 203 ILE A CA 1
ATOM 1655 C C . ILE A 1 203 ? -0.721 -4.436 -6.585 1.00 95.75 203 ILE A C 1
ATOM 1657 O O . ILE A 1 203 ? -0.581 -5.383 -7.349 1.00 95.75 203 ILE A O 1
ATOM 1661 N N . VAL A 1 204 ? -0.387 -3.194 -6.931 1.00 95.00 204 VAL A N 1
ATOM 1662 C CA . VAL A 1 204 ? 0.141 -2.828 -8.246 1.00 95.00 204 VAL A CA 1
ATOM 1663 C C . VAL A 1 204 ? 1.387 -1.975 -8.076 1.00 95.00 204 VAL A C 1
ATOM 1665 O O . VAL A 1 204 ? 1.336 -0.920 -7.442 1.00 95.00 204 VAL A O 1
ATOM 1668 N N . LEU A 1 205 ? 2.486 -2.387 -8.697 1.00 96.19 205 LEU A N 1
ATOM 1669 C CA . LEU A 1 205 ? 3.700 -1.596 -8.844 1.00 96.19 205 LEU A CA 1
ATOM 1670 C C . LEU A 1 205 ? 3.743 -0.990 -10.242 1.00 96.19 205 LEU A C 1
ATOM 1672 O O . LEU A 1 205 ? 3.635 -1.664 -11.266 1.00 96.19 205 LEU A O 1
ATOM 1676 N N . GLN A 1 206 ? 3.931 0.321 -10.278 1.00 93.69 206 GLN A N 1
ATOM 1677 C CA . GLN A 1 206 ? 4.075 1.070 -11.512 1.00 93.69 206 GLN A CA 1
ATOM 1678 C C . GLN A 1 206 ? 5.179 2.114 -11.389 1.00 93.69 206 GLN A C 1
ATOM 1680 O O . GLN A 1 206 ? 5.484 2.609 -10.302 1.00 93.69 206 GLN A O 1
ATOM 1685 N N . ARG A 1 207 ? 5.727 2.531 -12.529 1.00 92.56 207 ARG A N 1
ATOM 1686 C CA . ARG A 1 207 ? 6.427 3.812 -12.600 1.00 92.56 207 ARG A CA 1
ATOM 1687 C C . ARG A 1 207 ? 5.417 4.929 -12.338 1.00 92.56 207 ARG A C 1
ATOM 1689 O O . ARG A 1 207 ? 4.310 4.895 -12.876 1.00 92.56 207 ARG A O 1
ATOM 1696 N N . LYS A 1 208 ? 5.782 5.932 -11.539 1.00 89.31 208 LYS A N 1
ATOM 1697 C CA . LYS A 1 208 ? 4.859 7.019 -11.194 1.00 89.31 208 LYS A CA 1
ATOM 1698 C C . LYS A 1 208 ? 4.288 7.763 -12.413 1.00 89.31 208 LYS A C 1
ATOM 1700 O O . LYS A 1 208 ? 3.093 8.059 -12.416 1.00 89.31 208 LYS A O 1
ATOM 1705 N N . GLY A 1 209 ? 5.136 8.132 -13.372 1.00 84.94 209 GLY A N 1
ATOM 1706 C CA . GLY A 1 209 ? 4.764 9.033 -14.468 1.00 84.94 209 GLY A CA 1
ATOM 1707 C C . GLY A 1 209 ? 4.862 10.519 -14.115 1.00 84.94 209 GLY A C 1
ATOM 1708 O O . GLY A 1 209 ? 4.878 10.910 -12.941 1.00 84.94 209 GLY A O 1
ATOM 1709 N N . SER A 1 210 ? 4.965 11.365 -15.145 1.00 70.00 210 SER A N 1
ATOM 1710 C CA . SER A 1 210 ? 4.941 12.828 -15.007 1.00 70.00 210 SER A CA 1
ATOM 1711 C C . SER A 1 210 ? 3.532 13.357 -15.277 1.00 70.00 210 SER A C 1
ATOM 1713 O O . SER A 1 210 ? 2.905 12.977 -16.259 1.00 70.00 210 SER A O 1
ATOM 1715 N N . ALA A 1 211 ? 3.034 14.244 -14.411 1.00 57.41 211 ALA A N 1
ATOM 1716 C CA . ALA A 1 211 ? 1.798 14.996 -14.660 1.00 57.41 211 ALA A CA 1
ATOM 1717 C C . ALA A 1 211 ? 2.070 16.390 -15.256 1.00 57.41 211 ALA A C 1
ATOM 1719 O O . ALA A 1 211 ? 1.154 17.013 -15.784 1.00 57.41 211 ALA A O 1
ATOM 1720 N N . LYS A 1 212 ? 3.303 16.904 -15.123 1.00 51.06 212 LYS A N 1
ATOM 1721 C CA . LYS A 1 212 ? 3.736 18.229 -15.589 1.00 51.06 212 LYS A CA 1
ATOM 1722 C C . LYS A 1 212 ? 5.252 18.224 -15.819 1.00 51.06 212 LYS A C 1
ATOM 1724 O O . LYS A 1 212 ? 6.001 18.147 -14.850 1.00 51.06 212 LYS A O 1
ATOM 1729 N N . GLY A 1 213 ? 5.668 18.364 -17.077 1.00 51.97 213 GLY A N 1
ATOM 1730 C CA . GLY A 1 213 ? 7.023 18.766 -17.469 1.00 51.97 213 GLY A CA 1
ATOM 1731 C C . GLY A 1 213 ? 8.067 17.653 -17.604 1.00 51.97 213 GLY A C 1
ATOM 1732 O O . GLY A 1 213 ? 7.972 16.592 -16.981 1.00 51.97 213 GLY A O 1
ATOM 1733 N N . GLU A 1 214 ? 9.062 17.952 -18.445 1.00 57.75 214 GLU A N 1
ATOM 1734 C CA . GLU A 1 214 ? 10.234 17.129 -18.784 1.00 57.75 214 GLU A CA 1
ATOM 1735 C C . GLU A 1 214 ? 11.342 17.178 -17.712 1.00 57.75 214 GLU A C 1
ATOM 1737 O O . GLU A 1 214 ? 12.265 16.360 -17.754 1.00 57.75 214 GLU A O 1
ATOM 1742 N N . HIS A 1 215 ? 11.227 18.101 -16.744 1.00 54.62 215 HIS A N 1
ATOM 1743 C CA . HIS A 1 215 ? 12.203 18.330 -15.680 1.00 54.62 215 HIS A CA 1
ATOM 1744 C C . HIS A 1 215 ? 11.562 18.372 -14.288 1.00 54.62 215 HIS A C 1
ATOM 1746 O O . HIS A 1 215 ? 10.580 19.075 -14.043 1.00 54.62 215 HIS A O 1
ATOM 1752 N N . SER A 1 216 ? 12.163 17.655 -13.340 1.00 62.31 216 SER A N 1
ATOM 1753 C CA . SER A 1 216 ? 11.796 17.660 -11.924 1.00 62.31 216 SER A CA 1
ATOM 1754 C C . SER A 1 216 ? 13.071 17.629 -11.092 1.00 62.31 216 SER A C 1
ATOM 1756 O O . SER A 1 216 ? 13.861 16.695 -11.209 1.00 62.31 216 SER A O 1
ATOM 1758 N N . GLY A 1 217 ? 13.282 18.660 -10.267 1.00 65.19 217 GLY A N 1
ATOM 1759 C CA . GLY A 1 217 ? 14.480 18.768 -9.427 1.00 65.19 217 GLY A CA 1
ATOM 1760 C C . GLY A 1 217 ? 15.792 18.857 -10.216 1.00 65.19 217 GLY A C 1
ATOM 1761 O O . GLY A 1 217 ? 16.793 18.332 -9.754 1.00 65.19 217 GLY A O 1
ATOM 1762 N N . GLY A 1 218 ? 15.779 19.454 -11.415 1.00 78.31 218 GLY A N 1
ATOM 1763 C CA . GLY A 1 218 ? 16.973 19.632 -12.257 1.00 78.31 218 GLY A CA 1
ATOM 1764 C C . GLY A 1 218 ? 17.379 18.418 -13.102 1.00 78.31 218 GLY A C 1
ATOM 1765 O O . GLY A 1 218 ? 18.285 18.528 -13.918 1.00 78.31 218 GLY A O 1
ATOM 1766 N N . HIS A 1 219 ? 16.698 17.279 -12.965 1.00 81.69 219 HIS A N 1
ATOM 1767 C CA . HIS A 1 219 ? 16.951 16.091 -13.783 1.00 81.69 219 HIS A CA 1
ATOM 1768 C C . HIS A 1 219 ? 15.996 16.043 -14.987 1.00 81.69 219 HIS A C 1
ATOM 1770 O O . HIS A 1 219 ? 14.842 16.452 -14.835 1.00 81.69 219 HIS A O 1
ATOM 1776 N N . PRO A 1 220 ? 16.418 15.555 -16.170 1.00 86.06 220 PRO A N 1
ATOM 1777 C CA . PRO A 1 220 ? 15.523 15.229 -17.285 1.00 86.06 220 PRO A CA 1
ATOM 1778 C C . PRO A 1 220 ? 14.771 13.914 -17.046 1.00 86.06 220 PRO A C 1
ATOM 1780 O O . PRO A 1 220 ? 15.230 13.060 -16.296 1.00 86.06 220 PRO A O 1
ATOM 1783 N N . ILE A 1 221 ? 13.614 13.716 -17.688 1.00 85.50 221 ILE A N 1
ATOM 1784 C CA . ILE A 1 221 ? 12.797 12.493 -17.525 1.00 85.50 221 ILE A CA 1
ATOM 1785 C C . ILE A 1 221 ? 13.521 11.195 -17.935 1.00 85.50 221 ILE A C 1
ATOM 1787 O O . ILE A 1 221 ? 13.125 10.110 -17.516 1.00 85.50 221 ILE A O 1
ATOM 1791 N N . THR A 1 222 ? 14.590 11.306 -18.723 1.00 85.81 222 THR A N 1
ATOM 1792 C CA . THR A 1 222 ? 15.491 10.213 -19.116 1.00 85.81 222 THR A CA 1
ATOM 1793 C C . THR A 1 222 ? 16.531 9.859 -18.046 1.00 85.81 222 THR A C 1
ATOM 1795 O O . THR A 1 222 ? 17.280 8.906 -18.224 1.00 85.81 222 THR A O 1
ATOM 1798 N N . ASP A 1 223 ? 16.581 10.589 -16.931 1.00 89.38 223 ASP A N 1
ATOM 1799 C CA . ASP A 1 223 ? 17.424 10.293 -15.773 1.00 89.38 223 ASP A CA 1
ATOM 1800 C C . ASP A 1 223 ? 16.608 9.531 -14.719 1.00 89.38 223 ASP A C 1
ATOM 1802 O O . ASP A 1 223 ? 15.511 9.949 -14.333 1.00 89.38 223 ASP A O 1
ATOM 1806 N N . ILE A 1 224 ? 17.134 8.418 -14.206 1.00 91.75 224 ILE A N 1
ATOM 1807 C CA . ILE A 1 224 ? 16.441 7.597 -13.204 1.00 91.75 224 ILE A CA 1
ATOM 1808 C C . ILE A 1 224 ? 16.175 8.366 -11.900 1.00 91.75 224 ILE A C 1
ATOM 1810 O O . ILE A 1 224 ? 15.227 8.071 -11.173 1.00 91.75 224 ILE A O 1
ATOM 1814 N N . ARG A 1 225 ? 16.966 9.408 -11.626 1.00 90.31 225 ARG A N 1
ATOM 1815 C CA . ARG A 1 225 ? 16.799 10.300 -10.471 1.00 90.31 225 ARG A CA 1
ATOM 1816 C C . ARG A 1 225 ? 15.586 11.223 -10.612 1.00 90.31 225 ARG A C 1
ATOM 1818 O O . ARG A 1 225 ? 15.142 11.806 -9.620 1.00 90.31 225 ARG A O 1
ATOM 1825 N N . HIS A 1 226 ? 15.006 11.341 -11.810 1.00 89.31 226 HIS A N 1
ATOM 1826 C CA . HIS A 1 226 ? 13.782 12.101 -12.023 1.00 89.31 226 HIS A CA 1
ATOM 1827 C C . HIS A 1 226 ? 12.619 11.500 -11.225 1.00 89.31 226 HIS A C 1
ATOM 1829 O O . HIS A 1 226 ? 12.286 10.325 -11.349 1.00 89.31 226 HIS A O 1
ATOM 1835 N N . ARG A 1 227 ? 11.884 12.327 -10.477 1.00 88.31 227 ARG A N 1
ATOM 1836 C CA . ARG A 1 227 ? 10.805 11.884 -9.564 1.00 88.31 227 ARG A CA 1
ATOM 1837 C C . ARG A 1 227 ? 9.594 11.236 -10.249 1.00 88.31 227 ARG A C 1
ATOM 1839 O O . ARG A 1 227 ? 8.722 10.693 -9.574 1.00 88.31 227 ARG A O 1
ATOM 1846 N N . ALA A 1 228 ? 9.515 11.311 -11.574 1.00 88.81 228 ALA A N 1
ATOM 1847 C CA . ALA A 1 228 ? 8.529 10.591 -12.394 1.00 88.81 228 ALA A CA 1
ATOM 1848 C C . ALA A 1 228 ? 8.904 9.115 -12.594 1.00 88.81 228 ALA A C 1
ATOM 1850 O O . ALA A 1 228 ? 8.025 8.298 -12.855 1.00 88.81 228 ALA A O 1
ATOM 1851 N N . ASN A 1 229 ? 10.187 8.792 -12.426 1.00 91.94 229 ASN A N 1
ATOM 1852 C CA . ASN A 1 229 ? 10.755 7.451 -12.483 1.00 91.94 229 ASN A CA 1
ATOM 1853 C C . ASN A 1 229 ? 10.813 6.797 -11.091 1.00 91.94 229 ASN A C 1
ATOM 1855 O O . ASN A 1 229 ? 11.372 5.720 -10.933 1.00 91.94 229 ASN A O 1
ATOM 1859 N N . ASP A 1 230 ? 10.206 7.420 -10.074 1.00 93.81 230 ASP A N 1
ATOM 1860 C CA . ASP A 1 230 ? 9.989 6.765 -8.787 1.00 93.81 230 ASP A CA 1
ATOM 1861 C C . ASP A 1 230 ? 9.127 5.503 -8.976 1.00 93.81 230 ASP A C 1
ATOM 1863 O O . ASP A 1 230 ? 8.156 5.497 -9.749 1.00 93.81 230 ASP A O 1
ATOM 1867 N N . VAL A 1 231 ? 9.438 4.470 -8.193 1.00 95.75 231 VAL A N 1
ATOM 1868 C CA . VAL A 1 231 ? 8.552 3.322 -7.987 1.00 95.75 231 VAL A CA 1
ATOM 1869 C C . VAL A 1 231 ? 7.326 3.812 -7.232 1.00 95.75 231 VAL A C 1
ATOM 1871 O O . VAL A 1 231 ? 7.442 4.557 -6.254 1.00 95.75 231 VAL A O 1
ATOM 1874 N N . GLN A 1 232 ? 6.146 3.404 -7.685 1.00 94.62 232 GLN A N 1
ATOM 1875 C CA . GLN A 1 232 ? 4.884 3.690 -7.029 1.00 94.62 232 GLN A CA 1
ATOM 1876 C C . GLN A 1 232 ? 4.083 2.400 -6.849 1.00 94.62 232 GLN A C 1
ATOM 1878 O O . GLN A 1 232 ? 3.591 1.831 -7.820 1.00 94.62 232 GLN A O 1
ATOM 1883 N N . VAL A 1 233 ? 3.907 1.995 -5.594 1.00 95.31 233 VAL A N 1
ATOM 1884 C CA . VAL A 1 233 ? 3.050 0.882 -5.189 1.00 95.31 233 VAL A CA 1
ATOM 1885 C C . VAL A 1 233 ? 1.680 1.426 -4.798 1.00 95.31 233 VAL A C 1
ATOM 1887 O O . VAL A 1 233 ? 1.554 2.392 -4.028 1.00 95.31 233 VAL A O 1
ATOM 1890 N N . LYS A 1 234 ? 0.639 0.821 -5.359 1.00 94.12 234 LYS A N 1
ATOM 1891 C CA . LYS A 1 234 ? -0.761 1.163 -5.127 1.00 94.12 234 LYS A CA 1
ATOM 1892 C C . LYS A 1 234 ? -1.556 -0.060 -4.709 1.00 94.12 234 LYS A C 1
ATOM 1894 O O . LYS A 1 234 ? -1.233 -1.171 -5.108 1.00 94.12 234 LYS A O 1
ATOM 1899 N N . MET A 1 235 ? -2.630 0.189 -3.973 1.00 93.81 235 MET A N 1
ATOM 1900 C CA . MET A 1 235 ? -3.624 -0.803 -3.597 1.00 93.81 235 MET A CA 1
ATOM 1901 C C . MET A 1 235 ? -4.959 -0.509 -4.284 1.00 93.81 235 MET A C 1
ATOM 1903 O O . MET A 1 235 ? -5.408 0.641 -4.305 1.00 93.81 235 MET A O 1
ATOM 1907 N N . ARG A 1 236 ? -5.608 -1.544 -4.821 1.00 92.94 236 ARG A N 1
ATOM 1908 C CA . ARG A 1 236 ? -7.004 -1.551 -5.283 1.00 92.94 236 ARG A CA 1
ATOM 1909 C C . ARG A 1 236 ? -7.937 -1.643 -4.080 1.00 92.94 236 ARG A C 1
ATOM 1911 O O . ARG A 1 236 ? -8.591 -2.654 -3.838 1.00 92.94 236 ARG A O 1
ATOM 1918 N N . THR A 1 237 ? -7.975 -0.566 -3.309 1.00 91.88 237 THR A N 1
ATOM 1919 C CA . THR A 1 237 ? -8.715 -0.466 -2.048 1.00 91.88 237 THR A CA 1
ATOM 1920 C C . THR A 1 237 ? -10.195 -0.798 -2.211 1.00 91.88 237 THR A C 1
ATOM 1922 O O . THR A 1 237 ? -10.780 -1.397 -1.317 1.00 91.88 237 THR A O 1
ATOM 1925 N N . ARG A 1 238 ? -10.806 -0.454 -3.356 1.00 90.31 238 ARG A N 1
ATOM 1926 C CA . ARG A 1 238 ? -12.218 -0.772 -3.623 1.00 90.31 238 ARG A CA 1
ATOM 1927 C C . ARG A 1 238 ? -12.473 -2.277 -3.748 1.00 90.31 238 ARG A C 1
ATOM 1929 O O . ARG A 1 238 ? -13.448 -2.754 -3.181 1.00 90.31 238 ARG A O 1
ATOM 1936 N N . ASN A 1 239 ? -11.614 -3.005 -4.464 1.00 90.81 2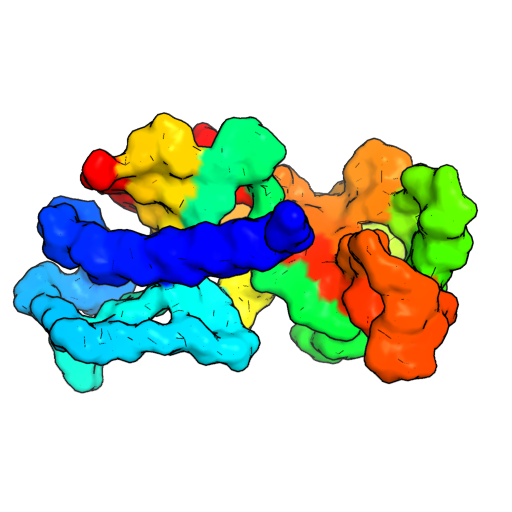39 ASN A N 1
ATOM 1937 C CA . ASN A 1 239 ? -11.737 -4.460 -4.610 1.00 90.81 239 ASN A CA 1
ATOM 1938 C C . ASN A 1 239 ? -11.587 -5.121 -3.239 1.00 90.81 239 ASN A C 1
ATOM 1940 O O . ASN A 1 239 ? -12.480 -5.835 -2.797 1.00 90.81 239 ASN A O 1
ATOM 1944 N N . PHE A 1 240 ? -10.535 -4.744 -2.505 1.00 93.06 240 PHE A N 1
ATOM 1945 C CA . PHE A 1 240 ? -10.308 -5.229 -1.145 1.00 93.06 240 PHE A CA 1
ATOM 1946 C C . PHE A 1 240 ? -11.509 -4.960 -0.225 1.00 93.06 240 PHE A C 1
ATOM 1948 O O . PHE A 1 240 ? -11.956 -5.846 0.491 1.00 93.06 240 PHE A O 1
ATOM 1955 N N . PHE A 1 241 ? -12.071 -3.748 -0.276 1.00 92.06 241 PHE A N 1
ATOM 1956 C CA . PHE A 1 241 ? -13.245 -3.365 0.509 1.00 92.06 241 PHE A CA 1
ATOM 1957 C C . PHE A 1 241 ? -14.490 -4.212 0.204 1.00 92.06 241 PHE A C 1
ATOM 1959 O O . PHE A 1 241 ? -15.303 -4.438 1.098 1.00 92.06 241 PHE A O 1
ATOM 1966 N N . ASN A 1 242 ? -14.670 -4.634 -1.048 1.00 90.50 242 ASN A N 1
ATOM 1967 C CA . ASN A 1 242 ? -15.825 -5.428 -1.463 1.00 90.50 242 ASN A CA 1
ATOM 1968 C C . ASN A 1 242 ? -15.664 -6.916 -1.136 1.00 90.50 242 ASN A C 1
ATOM 1970 O O . ASN A 1 242 ? -16.661 -7.589 -0.889 1.00 90.50 242 ASN A O 1
ATOM 1974 N N . GLU A 1 243 ? -14.434 -7.424 -1.162 1.00 92.94 243 GLU A N 1
ATOM 1975 C CA . GLU A 1 243 ? -14.151 -8.859 -1.081 1.00 92.94 243 GLU A CA 1
ATOM 1976 C C . GLU A 1 243 ? -13.793 -9.313 0.338 1.00 92.94 243 GLU A C 1
ATOM 1978 O O . GLU A 1 243 ? -14.101 -10.440 0.727 1.00 92.94 243 GLU A O 1
ATOM 1983 N N . ILE A 1 244 ? -13.186 -8.439 1.146 1.00 94.75 244 ILE A N 1
ATOM 1984 C CA . ILE A 1 244 ? -12.722 -8.785 2.490 1.00 94.75 244 ILE A CA 1
ATOM 1985 C C . ILE A 1 244 ? -13.701 -8.275 3.547 1.00 94.75 244 ILE A C 1
ATOM 1987 O O . ILE A 1 244 ? -14.062 -7.098 3.597 1.00 94.75 244 ILE A O 1
ATOM 1991 N N . LYS A 1 245 ? -14.117 -9.166 4.453 1.00 96.00 245 LYS A N 1
ATOM 1992 C CA . LYS A 1 245 ? -15.001 -8.813 5.569 1.00 96.00 245 LYS A CA 1
ATOM 1993 C C . LYS A 1 245 ? -14.238 -7.996 6.625 1.00 96.00 245 LYS A C 1
ATOM 1995 O O . LYS A 1 245 ? -13.222 -8.479 7.126 1.00 96.00 245 LYS A O 1
ATOM 2000 N N . PRO A 1 246 ? -14.729 -6.813 7.039 1.00 97.44 246 PRO A N 1
ATOM 2001 C CA . PRO A 1 246 ? -14.070 -6.017 8.070 1.00 97.44 246 PRO A CA 1
ATOM 2002 C C . PRO A 1 246 ? -14.267 -6.605 9.473 1.00 97.44 246 PRO A C 1
ATOM 2004 O O . PRO A 1 246 ? -15.249 -7.300 9.746 1.00 97.44 246 PRO A O 1
ATOM 2007 N N . LEU A 1 247 ? -13.359 -6.266 10.392 1.00 97.44 247 LEU A N 1
ATOM 2008 C CA . LEU A 1 247 ? -13.512 -6.493 11.835 1.00 97.44 247 LEU A CA 1
ATOM 2009 C C . LEU A 1 247 ? -14.786 -5.809 12.360 1.00 97.44 247 LEU A C 1
ATOM 2011 O O . LEU A 1 247 ? -15.578 -6.378 13.126 1.00 97.44 247 LEU A O 1
ATOM 2015 N N . CYS A 1 248 ? -14.981 -4.558 11.946 1.00 97.75 248 CYS A N 1
ATOM 2016 C CA . CYS A 1 248 ? -16.165 -3.763 12.232 1.00 97.75 248 CYS A CA 1
ATOM 2017 C C . CYS A 1 248 ? -16.329 -2.623 11.225 1.00 97.75 248 CYS A C 1
ATOM 2019 O O . CYS A 1 248 ? -15.423 -2.299 10.459 1.00 97.75 248 CYS A O 1
ATOM 2021 N N . PHE A 1 249 ? -17.508 -2.012 11.245 1.00 97.19 249 PHE A N 1
ATOM 2022 C CA . PHE A 1 249 ? -17.794 -0.797 10.503 1.00 97.19 249 PHE A CA 1
ATOM 2023 C C . PHE A 1 249 ? -18.609 0.162 11.371 1.00 97.19 249 PHE A C 1
ATOM 2025 O O . PHE A 1 249 ? -19.224 -0.260 12.356 1.00 97.19 249 PHE A O 1
ATOM 2032 N N . PHE A 1 250 ? -18.607 1.436 11.000 1.00 97.19 250 PHE A N 1
ATOM 2033 C CA . PHE A 1 250 ? -19.487 2.455 11.566 1.00 97.19 250 PHE A CA 1
ATOM 2034 C C . PHE A 1 250 ? -19.791 3.529 10.515 1.00 97.19 250 PHE A C 1
ATOM 2036 O O . PHE A 1 250 ? -19.042 3.690 9.548 1.00 97.19 250 PHE A O 1
ATOM 2043 N N . GLU A 1 251 ? -20.917 4.209 10.687 1.00 94.94 251 GLU A N 1
ATOM 2044 C CA . GLU A 1 251 ? -21.419 5.258 9.794 1.00 94.94 251 GLU A CA 1
ATOM 2045 C C . GLU A 1 251 ? -21.286 6.616 10.475 1.00 94.94 251 GLU A C 1
ATOM 2047 O O . GLU A 1 251 ? -21.327 6.681 11.706 1.00 94.94 251 GLU A O 1
ATOM 2052 N N . LEU A 1 252 ? -21.092 7.656 9.663 1.00 87.50 252 LEU A N 1
ATOM 2053 C CA . LEU A 1 252 ? -21.038 9.053 10.094 1.00 87.50 252 LEU A CA 1
ATOM 2054 C C . LEU A 1 252 ? -22.383 9.752 9.909 1.00 87.50 252 LEU A C 1
ATOM 2056 O O . LEU A 1 252 ? -23.055 9.450 8.896 1.00 87.50 252 LEU A O 1
#